Protein AF-A0A661ZRY0-F1 (afdb_monomer)

Secondary structure (DSSP, 8-state):
-HHHHHHHHHHHHHHT------EEEESS-PPPPTT-SEEEE-SS----PPEE-HHHHHT-SSPPTT-EEEETTTTEEEEE-SSSEEE----PPPTT-EEEE--SSPPTTEEE-B--EEETTTSHHHHHHHTTTT--TTSSSEEEPPB-TT-------TT-SSSTTGGGPEESSTT---SSSTTEE----PPP-PPP--S--------------------SS------S--------------------SS---------PPP-------TT---TTPPPS--SPS----EEEEE-

pLDDT: mean 78.06, std 19.89, range [34.34, 98.19]

Sequence (295 aa):
MKNIKLIIIAITLIASYSLTAQVAVTTDGSSADASAMLDVKSTDKGMLLPSMTATQRNAISSPAIGLLVFVTDDNNFYFYNGAAWTQFSGGGNPAGTIVAFGGTTVPDGWLLCDGSEVSRTVYPNLYNAITANWGAGNGTTTFHLPDLRGRFLRGTDHGAGIDPDAASRTAQSTLGNSGDNVGSVQDDAYKNHDHSVDPPNTSTNTTGNHRHRQGGFTNGYGSQYLPAGSYNPSGSPDEFDSNIMNSGEGGETLPYTGYVGDHSHTVNISAFNSASSGNNETRPTNVYVDYIIKY

Mean predicted aligned error: 18.33 Å

Structure (mmCIF, N/CA/C/O backbone):
data_AF-A0A661ZRY0-F1
#
_entry.id   AF-A0A661ZRY0-F1
#
loop_
_atom_site.group_PDB
_atom_site.id
_atom_site.type_symbol
_atom_site.label_atom_id
_atom_site.label_alt_id
_atom_site.label_comp_id
_atom_site.label_asym_id
_atom_site.label_entity_id
_atom_site.label_seq_id
_atom_site.pdbx_PDB_ins_code
_atom_site.Cartn_x
_atom_site.Cartn_y
_atom_site.Cartn_z
_atom_site.occupancy
_atom_site.B_iso_or_equiv
_atom_site.auth_seq_id
_atom_site.auth_comp_id
_atom_site.auth_asym_id
_atom_site.auth_atom_id
_atom_site.pdbx_PDB_model_num
ATOM 1 N N . MET A 1 1 ? -31.784 -31.822 76.447 1.00 62.53 1 MET A N 1
ATOM 2 C CA . MET A 1 1 ? -30.585 -32.093 75.609 1.00 62.53 1 MET A CA 1
ATOM 3 C C . MET A 1 1 ? -30.890 -32.323 74.122 1.00 62.53 1 MET A C 1
ATOM 5 O O . MET A 1 1 ? -30.134 -31.811 73.310 1.00 62.53 1 MET A O 1
ATOM 9 N N . LYS A 1 2 ? -31.964 -33.039 73.729 1.00 66.56 2 LYS A N 1
ATOM 10 C CA . LYS A 1 2 ? -32.304 -33.264 72.301 1.00 66.56 2 LYS A CA 1
ATOM 11 C C . LYS A 1 2 ? -32.514 -31.968 71.492 1.00 66.56 2 LYS A C 1
ATOM 13 O O . LYS A 1 2 ? -31.978 -31.855 70.399 1.00 66.56 2 LYS A O 1
ATOM 18 N N . ASN A 1 3 ? -33.190 -30.971 72.062 1.00 70.62 3 ASN A N 1
ATOM 19 C CA . ASN A 1 3 ? -33.531 -29.735 71.339 1.00 70.62 3 ASN A CA 1
ATOM 20 C C . ASN A 1 3 ? -32.309 -28.830 71.088 1.00 70.62 3 ASN A C 1
ATOM 22 O O . ASN A 1 3 ? -32.213 -28.206 70.042 1.00 70.62 3 ASN A O 1
ATOM 26 N N . ILE A 1 4 ? -31.328 -28.832 71.999 1.00 79.75 4 ILE A N 1
ATOM 27 C CA . ILE A 1 4 ? -30.062 -28.095 71.839 1.00 79.75 4 ILE A CA 1
ATOM 28 C C . ILE A 1 4 ? -29.202 -28.700 70.721 1.00 79.75 4 ILE A C 1
ATOM 30 O O . ILE A 1 4 ? -28.624 -27.961 69.932 1.00 79.75 4 ILE A O 1
ATOM 34 N N . LYS A 1 5 ? -29.164 -30.036 70.594 1.00 76.56 5 LYS A N 1
ATOM 35 C CA . LYS A 1 5 ? -28.454 -30.699 69.487 1.00 76.56 5 LYS A CA 1
ATOM 36 C C . LYS A 1 5 ? -29.079 -30.375 68.127 1.00 76.56 5 LYS A C 1
ATOM 38 O O . LYS A 1 5 ? -28.345 -30.163 67.171 1.00 76.56 5 LYS A O 1
ATOM 43 N N . LEU A 1 6 ? -30.410 -30.295 68.054 1.00 77.31 6 LEU A N 1
ATOM 44 C CA . LEU A 1 6 ? -31.122 -29.945 66.821 1.00 77.31 6 LEU A CA 1
ATOM 45 C C . LEU A 1 6 ? -30.836 -28.501 66.380 1.00 77.31 6 LEU A C 1
ATOM 47 O O . LEU A 1 6 ? -30.623 -28.251 65.200 1.00 77.31 6 LEU A O 1
ATOM 51 N N . ILE A 1 7 ? -30.775 -27.571 67.338 1.00 82.94 7 ILE A N 1
ATOM 52 C CA . ILE A 1 7 ? -30.456 -26.160 67.080 1.00 82.94 7 ILE A CA 1
ATOM 53 C C . ILE A 1 7 ? -29.006 -26.004 66.611 1.00 82.94 7 ILE A C 1
ATOM 55 O O . ILE A 1 7 ? -28.757 -25.294 65.645 1.00 82.94 7 ILE A O 1
ATOM 59 N N . ILE A 1 8 ? -28.054 -26.704 67.238 1.00 82.94 8 ILE A N 1
ATOM 60 C CA . ILE A 1 8 ? -26.644 -26.653 66.823 1.00 82.94 8 ILE A CA 1
ATOM 61 C C . ILE A 1 8 ? -26.472 -27.209 65.405 1.00 82.94 8 ILE A C 1
ATOM 63 O O . ILE A 1 8 ? -25.777 -26.585 64.616 1.00 82.94 8 ILE A O 1
ATOM 67 N N . ILE A 1 9 ? -27.144 -28.317 65.065 1.00 81.94 9 ILE A N 1
ATOM 68 C CA . ILE A 1 9 ? -27.125 -28.901 63.711 1.00 81.94 9 ILE A CA 1
ATOM 69 C C . ILE A 1 9 ? -27.749 -27.949 62.686 1.00 81.94 9 ILE A C 1
ATOM 71 O O . ILE A 1 9 ? -27.197 -27.779 61.606 1.00 81.94 9 ILE A O 1
ATOM 75 N N . ALA A 1 10 ? -28.870 -27.302 63.012 1.00 80.44 10 ALA A N 1
ATOM 76 C CA . ALA A 1 10 ? -29.488 -26.324 62.120 1.00 80.44 10 ALA A CA 1
ATOM 77 C C . ALA A 1 10 ? -28.572 -25.108 61.883 1.00 80.44 10 ALA A C 1
ATOM 79 O O . ALA A 1 10 ? -28.447 -24.649 60.753 1.00 80.44 10 ALA A O 1
ATOM 80 N N . ILE A 1 11 ? -27.880 -24.625 62.919 1.00 80.31 11 ILE A N 1
ATOM 81 C CA . ILE A 1 11 ? -26.952 -23.489 62.815 1.00 80.31 11 ILE A CA 1
ATOM 82 C C . ILE A 1 11 ? -25.700 -23.858 62.007 1.00 80.31 11 ILE A C 1
ATOM 84 O O . ILE A 1 11 ? -25.285 -23.071 61.159 1.00 80.31 11 ILE A O 1
ATOM 88 N N . THR A 1 12 ? -25.115 -25.046 62.199 1.00 77.31 12 THR A N 1
ATOM 89 C CA . THR A 1 12 ? -23.970 -25.489 61.383 1.00 77.31 12 THR A CA 1
ATOM 90 C C . THR A 1 12 ? -24.348 -25.792 59.937 1.00 77.31 12 THR A C 1
ATOM 92 O O . THR A 1 12 ? -23.515 -25.582 59.063 1.00 77.31 12 THR A O 1
ATOM 95 N N . LEU A 1 13 ? -25.586 -26.222 59.666 1.00 74.19 13 LEU A N 1
ATOM 96 C CA . LEU A 1 13 ? -26.088 -26.433 58.304 1.00 74.19 13 LEU A CA 1
ATOM 97 C C . LEU A 1 13 ? -26.349 -25.111 57.568 1.00 74.19 13 LEU A C 1
ATOM 99 O O . LEU A 1 13 ? -26.187 -25.052 56.360 1.00 74.19 13 LEU A O 1
ATOM 103 N N . ILE A 1 14 ? -26.742 -24.050 58.279 1.00 71.75 14 ILE A N 1
ATOM 104 C CA . ILE A 1 14 ? -26.943 -22.713 57.696 1.00 71.75 14 ILE A CA 1
ATOM 105 C C . ILE A 1 14 ? -25.595 -22.004 57.482 1.00 71.75 14 ILE A C 1
ATOM 107 O O . ILE A 1 14 ? -25.409 -21.328 56.474 1.00 71.75 14 ILE A O 1
ATOM 111 N N . ALA A 1 15 ? -24.631 -22.193 58.389 1.00 68.75 15 ALA A N 1
ATOM 112 C CA . ALA A 1 15 ? -23.304 -21.577 58.308 1.00 68.75 15 ALA A CA 1
ATOM 113 C C . ALA A 1 15 ? -22.379 -22.184 57.230 1.00 68.75 15 ALA A C 1
ATOM 115 O O . ALA A 1 15 ? -21.343 -21.597 56.925 1.00 68.75 15 ALA A O 1
ATOM 116 N N . SER A 1 16 ? -22.724 -23.340 56.651 1.00 66.00 16 SER A N 1
ATOM 117 C CA . SER A 1 16 ? -21.956 -23.996 55.582 1.00 66.00 16 SER A CA 1
ATOM 118 C C . SER A 1 16 ? -22.378 -23.597 54.160 1.00 66.00 16 SER A C 1
ATOM 120 O O . SER A 1 16 ? -21.745 -24.036 53.199 1.00 66.00 16 SER A O 1
ATOM 122 N N . TYR A 1 17 ? -23.391 -22.740 53.996 1.00 57.22 17 TYR A N 1
ATOM 123 C CA . TYR A 1 17 ? -23.746 -22.173 52.693 1.00 57.22 17 TYR A CA 1
ATOM 124 C C . TYR A 1 17 ? -22.910 -20.920 52.409 1.00 57.22 17 TYR A C 1
ATOM 126 O O . TYR A 1 17 ? -23.191 -19.833 52.911 1.00 57.22 17 TYR A O 1
ATOM 134 N N . SER A 1 18 ? -21.883 -21.052 51.571 1.00 59.38 18 SER A N 1
ATOM 135 C CA . SER A 1 18 ? -21.200 -19.898 50.983 1.00 59.38 18 SER A CA 1
ATOM 136 C C . SER A 1 18 ? -22.093 -19.282 49.903 1.00 59.38 18 SER A C 1
ATOM 138 O O . SER A 1 18 ? -22.204 -19.816 48.803 1.00 59.38 18 SER A O 1
ATOM 140 N N . LEU A 1 19 ? -22.754 -18.165 50.211 1.00 59.78 19 LEU A N 1
ATOM 141 C CA . LEU A 1 19 ? -23.453 -17.362 49.207 1.00 59.78 19 LEU A CA 1
ATOM 142 C C . LEU A 1 19 ? -22.413 -16.546 48.429 1.00 59.78 19 LEU A C 1
ATOM 144 O O . LEU A 1 19 ? -21.854 -15.585 48.952 1.00 59.78 19 LEU A O 1
ATOM 148 N N . THR A 1 20 ? -22.128 -16.929 47.186 1.00 63.47 20 THR A N 1
ATOM 149 C CA . THR A 1 20 ? -21.337 -16.099 46.269 1.00 63.47 20 THR A CA 1
ATOM 150 C C . THR A 1 20 ? -22.237 -15.010 45.693 1.00 63.47 20 THR A C 1
ATOM 152 O O . THR A 1 20 ? -23.188 -15.319 44.977 1.00 63.47 20 THR A O 1
ATOM 155 N N . ALA A 1 21 ? -21.956 -13.742 45.989 1.00 64.69 21 ALA A N 1
ATOM 156 C CA . ALA A 1 21 ? -22.616 -12.622 45.326 1.00 64.69 21 ALA A CA 1
ATOM 157 C C . ALA A 1 21 ? -21.876 -12.316 44.013 1.00 64.69 21 ALA A C 1
ATOM 159 O O . ALA A 1 21 ? -20.834 -11.669 44.030 1.00 64.69 21 ALA A O 1
ATOM 160 N N . GLN A 1 22 ? -22.389 -12.827 42.895 1.00 83.50 22 GLN A N 1
ATOM 161 C CA . GLN A 1 22 ? -21.947 -12.467 41.542 1.00 83.50 22 GLN A CA 1
ATOM 162 C C . GLN A 1 22 ? -22.930 -11.436 40.975 1.00 83.50 22 GLN A C 1
ATOM 164 O O . GLN A 1 22 ? -24.131 -11.521 41.252 1.00 83.50 22 GLN A O 1
ATOM 169 N N . VAL A 1 23 ? -22.447 -10.460 40.204 1.00 85.25 23 VAL A N 1
ATOM 170 C CA . VAL A 1 23 ? -23.307 -9.430 39.602 1.00 85.25 23 VAL A CA 1
ATOM 171 C C . VAL A 1 23 ? -23.521 -9.752 38.127 1.00 85.25 23 VAL A C 1
ATOM 173 O O . VAL A 1 23 ? -22.611 -9.601 37.317 1.00 85.25 23 VAL A O 1
ATOM 176 N N . ALA A 1 24 ? -24.741 -10.164 37.781 1.00 87.56 24 ALA A N 1
ATOM 177 C CA . ALA A 1 24 ? -25.205 -10.255 36.401 1.00 87.56 24 ALA A CA 1
ATOM 178 C C . ALA A 1 24 ? -26.026 -9.010 36.041 1.00 87.56 24 ALA A C 1
ATOM 180 O O . ALA A 1 24 ? -26.960 -8.647 36.759 1.00 87.56 24 ALA A O 1
ATOM 181 N N . VAL A 1 25 ? -25.710 -8.382 34.911 1.00 90.56 25 VAL A N 1
ATOM 182 C CA . VAL A 1 25 ? -26.528 -7.352 34.263 1.00 90.56 25 VAL A CA 1
ATOM 183 C C . VAL A 1 25 ? -27.008 -7.931 32.939 1.00 90.56 25 VAL A C 1
ATOM 185 O O . VAL A 1 25 ? -26.337 -7.838 31.910 1.00 90.56 25 VAL A O 1
ATOM 188 N N . THR A 1 26 ? -28.159 -8.594 32.986 1.00 88.12 26 THR A N 1
ATOM 189 C CA . THR A 1 26 ? -28.724 -9.347 31.863 1.00 88.12 26 THR A CA 1
ATOM 190 C C . THR A 1 26 ? -30.179 -8.936 31.649 1.00 88.12 26 THR A C 1
ATOM 192 O O . THR A 1 26 ? -30.880 -8.557 32.589 1.00 88.12 26 THR A O 1
ATOM 195 N N . THR A 1 27 ? -30.646 -8.974 30.403 1.00 85.31 27 THR A N 1
ATOM 196 C CA . THR A 1 27 ? -32.054 -8.693 30.062 1.00 85.31 27 THR A CA 1
ATOM 197 C C . THR A 1 27 ? -32.903 -9.961 29.940 1.00 85.31 27 THR A C 1
ATOM 199 O O . THR A 1 27 ? -34.127 -9.872 29.903 1.00 85.31 27 THR A O 1
ATOM 202 N N . ASP A 1 28 ? -32.268 -11.136 29.903 1.00 86.88 28 ASP A N 1
ATOM 203 C CA . ASP A 1 28 ? -32.896 -12.458 29.776 1.00 86.88 28 ASP A CA 1
ATOM 204 C C . ASP A 1 28 ? -33.029 -13.200 31.120 1.00 86.88 28 ASP A C 1
ATOM 206 O O . ASP A 1 28 ? -33.587 -14.296 31.170 1.00 86.88 28 ASP A O 1
ATOM 210 N N . GLY A 1 29 ? -32.531 -12.608 32.211 1.00 83.00 29 GLY A N 1
ATOM 211 C CA . GLY A 1 29 ? -32.569 -13.194 33.549 1.00 83.00 29 GLY A CA 1
ATOM 212 C C . GLY A 1 29 ? -31.604 -14.364 33.750 1.00 83.00 29 GLY A C 1
ATOM 213 O O . GLY A 1 29 ? -31.750 -15.094 34.732 1.00 83.00 29 GLY A O 1
ATOM 214 N N . SER A 1 30 ? -30.628 -14.571 32.855 1.00 87.44 30 SER A N 1
ATOM 215 C CA . SER A 1 30 ? -29.610 -15.603 33.057 1.00 87.44 30 SER A CA 1
ATOM 216 C C . SER A 1 30 ? -28.761 -15.304 34.296 1.00 87.44 30 SER A C 1
ATOM 218 O O . SER A 1 30 ? -28.431 -14.147 34.566 1.00 87.44 30 SER A O 1
ATOM 220 N N . SER A 1 31 ? -28.382 -16.350 35.036 1.00 87.06 31 SER A N 1
ATOM 221 C CA . SER A 1 31 ? -27.394 -16.237 36.113 1.00 87.06 31 SER A CA 1
ATOM 222 C C . SER A 1 31 ? -26.033 -15.817 35.557 1.00 87.06 31 SER A C 1
ATOM 224 O O . SER A 1 31 ? -25.714 -16.170 34.422 1.00 87.06 31 SER A O 1
ATOM 226 N N . ALA A 1 32 ? -25.232 -15.121 36.368 1.00 88.69 32 ALA A N 1
ATOM 227 C CA . ALA A 1 32 ? -23.843 -14.825 36.021 1.00 88.69 32 ALA A CA 1
ATOM 228 C C . ALA A 1 32 ? -23.048 -16.127 35.815 1.00 88.69 32 ALA A C 1
ATOM 230 O O . ALA A 1 32 ? -23.325 -17.136 36.478 1.00 88.69 32 ALA A O 1
ATOM 231 N N . ASP A 1 33 ? -22.065 -16.105 34.917 1.00 89.94 33 ASP A N 1
ATOM 232 C CA . ASP A 1 33 ? -21.071 -17.174 34.822 1.00 89.94 33 ASP A CA 1
ATOM 233 C C . ASP A 1 33 ? -20.289 -17.319 36.140 1.00 89.94 33 ASP A C 1
ATOM 235 O O . ASP A 1 33 ? -19.858 -16.331 36.735 1.00 89.94 33 ASP A O 1
ATOM 239 N N . ALA A 1 34 ? -20.049 -18.558 36.579 1.00 88.19 34 ALA A N 1
ATOM 240 C CA . ALA A 1 34 ? -19.397 -18.843 37.859 1.00 88.19 34 ALA A CA 1
ATOM 241 C C . ALA A 1 34 ? -17.964 -18.284 37.976 1.00 88.19 34 ALA A C 1
ATOM 243 O O . ALA A 1 34 ? -17.445 -18.159 39.088 1.00 88.19 34 ALA A O 1
ATOM 244 N N . SER A 1 35 ? -17.315 -17.970 36.852 1.00 87.69 35 SER A N 1
ATOM 245 C CA . SER A 1 35 ? -15.989 -17.350 36.804 1.00 87.69 35 SER A CA 1
ATOM 246 C C . SER A 1 35 ? -16.018 -15.816 36.786 1.00 87.69 35 SER A C 1
ATOM 248 O O . SER A 1 35 ? -14.976 -15.185 36.980 1.00 87.69 35 SER A O 1
ATOM 250 N N . ALA A 1 36 ? -17.186 -15.200 36.584 1.00 85.75 36 ALA A N 1
ATOM 251 C CA . ALA A 1 36 ? -17.330 -13.762 36.412 1.00 85.75 36 ALA A CA 1
ATOM 252 C C . ALA A 1 36 ? -17.715 -13.062 37.725 1.00 85.75 36 ALA A C 1
ATOM 254 O O . ALA A 1 36 ? -18.695 -13.396 38.387 1.00 85.75 36 ALA A O 1
ATOM 255 N N . MET A 1 37 ? -16.963 -12.017 38.084 1.00 88.50 37 MET A N 1
ATOM 256 C CA . MET A 1 37 ? -17.388 -11.085 39.138 1.00 88.50 37 MET A CA 1
ATOM 257 C C . MET A 1 37 ? -18.460 -10.108 38.620 1.00 88.50 37 MET A C 1
ATOM 259 O O . MET A 1 37 ? -19.362 -9.716 39.360 1.00 88.50 37 MET A O 1
ATOM 263 N N . LEU A 1 38 ? -18.359 -9.739 37.339 1.00 89.25 38 LEU A N 1
ATOM 264 C CA . LEU A 1 38 ? -19.323 -8.930 36.601 1.00 89.25 38 LEU A CA 1
ATOM 265 C C . LEU A 1 38 ? -19.582 -9.599 35.249 1.00 89.25 38 LEU A C 1
ATOM 267 O O . LEU A 1 38 ? -18.657 -9.731 34.448 1.00 89.25 38 LEU A O 1
ATOM 271 N N . ASP A 1 39 ? -20.829 -9.985 35.005 1.00 91.56 39 ASP A N 1
ATOM 272 C CA . ASP A 1 39 ? -21.293 -10.563 33.744 1.00 91.56 39 ASP A CA 1
ATOM 273 C C . ASP A 1 39 ? -22.340 -9.630 33.123 1.00 91.56 39 ASP A C 1
ATOM 275 O O . ASP A 1 39 ? -23.350 -9.314 33.753 1.00 91.56 39 ASP A O 1
ATOM 279 N N . VAL A 1 40 ? -22.084 -9.135 31.911 1.00 92.00 40 VAL A N 1
ATOM 280 C CA . VAL A 1 40 ? -22.995 -8.231 31.199 1.00 92.00 40 VAL A CA 1
ATOM 281 C C . VAL A 1 40 ? -23.378 -8.867 29.875 1.00 92.00 40 VAL A C 1
ATOM 283 O O . VAL A 1 40 ? -22.533 -9.044 28.999 1.00 92.00 40 VAL A O 1
ATOM 286 N N . LYS A 1 41 ? -24.671 -9.156 29.707 1.00 89.56 41 LYS A N 1
ATOM 287 C CA . LYS A 1 41 ? -25.200 -9.810 28.508 1.00 89.56 41 LYS A CA 1
ATOM 288 C C . LYS A 1 41 ? -26.291 -8.969 27.867 1.00 89.56 41 LYS A C 1
ATOM 290 O O . LYS A 1 41 ? -27.329 -8.693 28.466 1.00 89.56 41 LYS A O 1
ATOM 295 N N . SER A 1 42 ? -26.066 -8.605 26.613 1.00 89.62 42 SER A N 1
ATOM 296 C CA . SER A 1 42 ? -27.053 -7.979 25.740 1.00 89.62 42 SER A CA 1
ATOM 297 C C . SER A 1 42 ? -26.744 -8.351 24.290 1.00 89.62 42 SER A C 1
ATOM 299 O O . SER A 1 42 ? -25.586 -8.547 23.927 1.00 89.62 42 SER A O 1
ATOM 301 N N . THR A 1 43 ? -27.781 -8.474 23.463 1.00 90.69 43 THR A N 1
ATOM 302 C CA . THR A 1 43 ? -27.655 -8.713 22.015 1.00 90.69 43 THR A CA 1
ATOM 303 C C . THR A 1 43 ? -27.761 -7.427 21.193 1.00 90.69 43 THR A C 1
ATOM 305 O O . THR A 1 43 ? -27.586 -7.464 19.980 1.00 90.69 43 THR A O 1
ATOM 308 N N . ASP A 1 44 ? -28.093 -6.302 21.829 1.00 91.88 44 ASP A N 1
ATOM 309 C CA . ASP A 1 44 ? -28.444 -5.038 21.171 1.00 91.88 44 ASP A CA 1
ATOM 310 C C . ASP A 1 44 ? -27.856 -3.786 21.855 1.00 91.88 44 ASP A C 1
ATOM 312 O O . ASP A 1 44 ? -28.030 -2.669 21.360 1.00 91.88 44 ASP A O 1
ATOM 316 N N . LYS A 1 45 ? -27.158 -3.950 22.986 1.00 89.44 45 LYS A N 1
ATOM 317 C CA . LYS A 1 45 ? -26.474 -2.903 23.758 1.00 89.44 45 LYS A CA 1
ATOM 318 C C . LYS A 1 45 ? -25.043 -3.328 24.079 1.00 89.44 45 LYS A C 1
ATOM 320 O O . LYS A 1 45 ? -24.744 -4.510 24.214 1.00 89.44 45 LYS A O 1
ATOM 325 N N . GLY A 1 46 ? -24.169 -2.339 24.234 1.00 88.56 46 GLY A N 1
ATOM 326 C CA . GLY A 1 46 ? -22.798 -2.522 24.710 1.00 88.56 46 GLY A CA 1
ATOM 327 C C . GLY A 1 46 ? -22.564 -1.853 26.064 1.00 88.56 46 GLY A C 1
ATOM 328 O O . GLY A 1 46 ? -23.468 -1.253 26.647 1.00 88.56 46 GLY A O 1
ATOM 329 N N . MET A 1 47 ? -21.322 -1.921 26.540 1.00 90.75 47 MET A N 1
ATOM 330 C CA . MET A 1 47 ? -20.855 -1.176 27.708 1.00 90.75 47 MET A CA 1
ATOM 331 C C . MET A 1 47 ? -20.175 0.119 27.256 1.00 90.75 47 MET A C 1
ATOM 333 O O . MET A 1 47 ? -19.225 0.080 26.475 1.00 90.75 47 MET A O 1
ATOM 337 N N . LEU A 1 48 ? -20.633 1.264 27.768 1.00 90.50 48 LEU A N 1
ATOM 338 C CA . LEU A 1 48 ? -19.894 2.520 27.652 1.00 90.50 48 LEU A CA 1
ATOM 339 C C . LEU A 1 48 ? -18.892 2.622 28.801 1.00 90.50 48 LEU A C 1
ATOM 341 O O . LEU A 1 48 ? -19.274 2.695 29.968 1.00 90.50 48 LEU A O 1
ATOM 345 N N . LEU A 1 49 ? -17.610 2.633 28.452 1.00 92.69 49 LEU A N 1
ATOM 346 C CA . LEU A 1 49 ? -16.530 2.963 29.376 1.00 92.69 49 LEU A CA 1
ATOM 347 C C . LEU A 1 49 ? -16.417 4.491 29.526 1.00 92.69 49 LEU A C 1
ATOM 349 O O . LEU A 1 49 ? -16.936 5.218 28.676 1.00 92.69 49 LEU A O 1
ATOM 353 N N . PRO A 1 50 ? -15.747 5.008 30.576 1.00 96.38 50 PRO A N 1
ATOM 354 C CA . PRO A 1 50 ? -15.482 6.438 30.693 1.00 96.38 50 PRO A CA 1
ATOM 355 C C . PRO A 1 50 ? -14.794 6.986 29.434 1.00 96.38 50 PRO A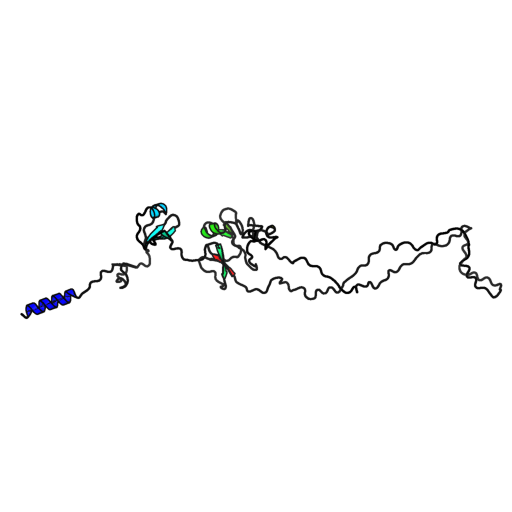 C 1
ATOM 357 O O . PRO A 1 50 ? -13.673 6.586 29.110 1.00 96.38 50 PRO A O 1
ATOM 360 N N . SER A 1 51 ? -15.479 7.897 28.741 1.00 96.06 51 SER A N 1
ATOM 361 C CA . SER A 1 51 ? -14.992 8.567 27.531 1.00 96.06 51 SER A CA 1
ATOM 362 C C . SER A 1 51 ? -14.429 9.942 27.871 1.00 96.06 51 SER A C 1
ATOM 364 O O . SER A 1 51 ? -15.086 10.722 28.561 1.00 96.06 51 SER A O 1
ATOM 366 N N . MET A 1 52 ? -13.224 10.251 27.397 1.00 97.06 52 MET A N 1
ATOM 367 C CA . MET A 1 52 ? -12.525 11.503 27.717 1.00 97.06 52 MET A CA 1
ATOM 368 C C . MET A 1 52 ? -11.464 11.857 26.666 1.00 97.06 52 MET A C 1
ATOM 370 O O . MET A 1 52 ? -11.064 11.004 25.881 1.00 97.06 52 MET A O 1
ATOM 374 N N . THR A 1 53 ? -10.959 13.090 26.664 1.00 97.06 53 THR A N 1
ATOM 375 C CA . THR A 1 53 ? -9.802 13.474 25.831 1.00 97.06 53 THR A CA 1
ATOM 376 C C . THR A 1 53 ? -8.496 12.902 26.394 1.00 97.06 53 THR A C 1
ATOM 378 O O . THR A 1 53 ? -8.408 12.524 27.566 1.00 97.06 53 THR A O 1
ATOM 381 N N . ALA A 1 54 ? -7.429 12.875 25.598 1.00 94.06 54 ALA A N 1
ATOM 382 C CA . ALA A 1 54 ? -6.099 12.447 26.020 1.00 94.06 54 ALA A CA 1
ATOM 383 C C . ALA A 1 54 ? -5.559 13.320 27.162 1.00 94.06 54 ALA A C 1
ATOM 385 O O . ALA A 1 54 ? -4.935 12.808 28.093 1.00 94.06 54 ALA A O 1
ATOM 386 N N . THR A 1 55 ? -5.841 14.627 27.139 1.00 96.50 55 THR A N 1
ATOM 387 C CA . THR A 1 55 ? -5.498 15.544 28.237 1.00 96.50 55 THR A CA 1
ATOM 388 C C . THR A 1 55 ? -6.213 15.156 29.528 1.00 96.50 55 THR A C 1
ATOM 390 O O . THR A 1 55 ? -5.579 15.093 30.578 1.00 96.50 55 THR A O 1
ATOM 393 N N . GLN A 1 56 ? -7.511 14.852 29.456 1.00 97.94 56 GLN A N 1
ATOM 394 C CA . GLN A 1 56 ? -8.297 14.425 30.616 1.00 97.94 56 GLN A CA 1
ATOM 395 C C . GLN A 1 56 ? -7.823 13.070 31.155 1.00 97.94 56 GLN A C 1
ATOM 397 O O . GLN A 1 56 ? -7.646 12.924 32.362 1.00 97.94 56 GLN A O 1
ATOM 402 N N . ARG A 1 57 ? -7.517 12.111 30.273 1.00 96.75 57 ARG A N 1
ATOM 403 C CA . ARG A 1 57 ? -6.921 10.818 30.644 1.00 96.75 57 ARG A CA 1
ATOM 404 C C . ARG A 1 57 ? -5.593 10.995 31.378 1.00 96.75 57 ARG A C 1
ATOM 406 O O . ARG A 1 57 ? -5.366 10.376 32.414 1.00 96.75 57 ARG A O 1
ATOM 413 N N . ASN A 1 58 ? -4.707 11.835 30.848 1.00 95.00 58 ASN A N 1
ATOM 414 C CA . ASN A 1 58 ? -3.396 12.085 31.449 1.00 95.00 58 ASN A CA 1
ATOM 415 C C . ASN A 1 58 ? -3.496 12.856 32.780 1.00 95.00 58 ASN A C 1
ATOM 417 O O . ASN A 1 58 ? -2.553 12.821 33.565 1.00 95.00 58 ASN A O 1
ATOM 421 N N . ALA A 1 59 ? -4.624 13.522 33.046 1.00 97.00 59 ALA A N 1
ATOM 422 C CA . ALA A 1 59 ? -4.899 14.200 34.310 1.00 97.00 59 ALA A CA 1
ATOM 423 C C . ALA A 1 59 ? -5.416 13.261 35.419 1.00 97.00 59 ALA A C 1
ATOM 425 O O . ALA A 1 59 ? -5.555 13.698 36.562 1.00 97.00 59 ALA A O 1
ATOM 426 N N . ILE A 1 60 ? -5.690 11.982 35.124 1.00 96.06 60 IL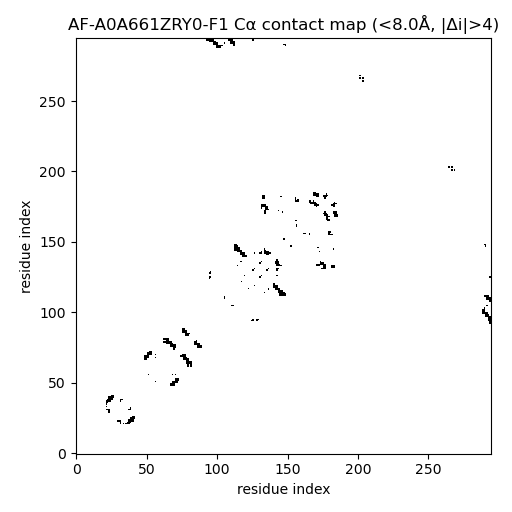E A N 1
ATOM 427 C CA . ILE A 1 60 ? -6.058 10.994 36.146 1.00 96.06 60 ILE A CA 1
ATOM 428 C C . ILE A 1 60 ? -4.852 10.769 37.066 1.00 96.06 60 ILE A C 1
ATOM 430 O O . ILE A 1 60 ? -3.827 10.233 36.650 1.00 96.06 60 ILE A O 1
ATOM 434 N N . SER A 1 61 ? -4.977 11.168 38.332 1.00 96.00 61 SER A N 1
ATOM 435 C CA . SER A 1 61 ? -3.944 10.975 39.351 1.00 96.00 61 SER A CA 1
ATOM 436 C C . SER A 1 61 ? -3.896 9.522 39.825 1.00 96.00 61 SER A C 1
ATOM 438 O O . SER A 1 61 ? -4.923 8.988 40.242 1.00 96.00 61 SER A O 1
ATOM 440 N N . SER A 1 62 ? -2.706 8.915 39.823 1.00 94.06 62 SER A N 1
ATOM 441 C CA . SER A 1 62 ? -2.464 7.541 40.300 1.00 94.06 62 SER A CA 1
ATOM 442 C C . SER A 1 62 ? -3.439 6.497 39.721 1.00 94.06 62 SER A C 1
ATOM 444 O O . SER A 1 62 ? -4.133 5.822 40.487 1.00 94.06 62 SER A O 1
ATOM 446 N N . PRO A 1 63 ? -3.537 6.359 38.384 1.00 96.12 63 PRO A N 1
ATOM 447 C CA . PRO A 1 63 ? -4.443 5.393 37.771 1.00 96.12 63 PRO A CA 1
ATOM 448 C C . PRO A 1 63 ? -4.092 3.961 38.198 1.00 96.12 63 PRO A C 1
ATOM 450 O O . PRO A 1 63 ? -2.923 3.582 38.288 1.00 96.12 63 PRO A O 1
ATOM 453 N N . ALA A 1 64 ? -5.116 3.152 38.468 1.00 96.94 64 ALA A N 1
ATOM 454 C CA . ALA A 1 64 ? -4.932 1.749 38.821 1.00 96.94 64 ALA A CA 1
ATOM 455 C C . ALA A 1 64 ? -4.481 0.926 37.603 1.00 96.94 64 ALA A C 1
ATOM 457 O O . ALA A 1 64 ? -4.900 1.190 36.474 1.00 96.94 64 ALA A O 1
ATOM 458 N N . ILE A 1 65 ? -3.660 -0.105 37.828 1.00 95.88 65 ILE A N 1
ATOM 459 C CA . ILE A 1 65 ? -3.314 -1.081 36.784 1.00 95.88 65 ILE A CA 1
ATOM 460 C C . ILE A 1 65 ? -4.605 -1.739 36.282 1.00 95.88 65 ILE A C 1
ATOM 462 O O . ILE A 1 65 ? -5.424 -2.190 37.080 1.00 95.88 65 ILE A O 1
ATOM 466 N N . GLY A 1 66 ? -4.782 -1.787 34.963 1.00 92.31 66 GLY A N 1
ATOM 467 C CA . GLY A 1 66 ? -5.974 -2.326 34.312 1.00 92.31 66 GLY A CA 1
ATOM 468 C C . GLY A 1 66 ? -7.135 -1.336 34.186 1.00 92.31 66 GLY A C 1
ATOM 469 O O . GLY A 1 66 ? -8.179 -1.717 33.665 1.00 92.31 66 GLY A O 1
ATOM 470 N N . LEU A 1 67 ? -6.980 -0.075 34.614 1.00 95.69 67 LEU A N 1
ATOM 471 C CA . LEU A 1 67 ? -8.002 0.955 34.405 1.00 95.69 67 LEU A CA 1
ATOM 472 C C . LEU A 1 67 ? -8.228 1.178 32.905 1.00 95.69 67 LEU A C 1
ATOM 474 O O . LEU A 1 67 ? -7.290 1.557 32.208 1.00 95.69 67 LEU A O 1
ATOM 478 N N . LEU A 1 68 ? -9.460 0.965 32.436 1.00 94.75 68 LEU A N 1
ATOM 479 C CA . LEU A 1 68 ? -9.868 1.096 31.036 1.00 94.75 68 LEU A CA 1
ATOM 480 C C . LEU A 1 68 ? -10.609 2.413 30.783 1.00 94.75 68 LEU A C 1
ATOM 482 O O . LEU A 1 68 ? -11.507 2.779 31.542 1.00 94.75 68 LEU A O 1
ATOM 486 N N . VAL A 1 69 ? -10.272 3.093 29.688 1.00 95.69 69 VAL A N 1
ATOM 487 C CA . VAL A 1 69 ? -10.936 4.322 29.225 1.00 95.69 69 VAL A CA 1
ATOM 488 C C . VAL A 1 69 ? -11.070 4.324 27.704 1.00 95.69 69 VAL A C 1
ATOM 490 O O . VAL A 1 69 ? -10.285 3.683 27.003 1.00 95.69 69 VAL A O 1
ATOM 493 N N . PHE A 1 70 ? -12.034 5.080 27.187 1.00 94.81 70 PHE A N 1
ATOM 494 C CA . PHE A 1 70 ? -12.123 5.409 25.766 1.00 94.81 70 PHE A CA 1
ATOM 495 C C . PHE A 1 70 ? -11.613 6.837 25.544 1.00 94.81 70 PHE A C 1
ATOM 497 O O . PHE A 1 70 ? -12.073 7.773 26.203 1.00 94.81 70 PHE A O 1
ATOM 504 N N . VAL A 1 71 ? -10.654 7.015 24.638 1.00 94.50 71 VAL A N 1
ATOM 505 C CA . VAL A 1 71 ? -10.097 8.331 24.313 1.00 94.50 71 VAL A CA 1
ATOM 506 C C . VAL A 1 71 ? -10.769 8.874 23.059 1.00 94.50 71 VAL A C 1
ATOM 508 O O . VAL A 1 71 ? -10.693 8.281 21.989 1.00 94.50 71 VAL A O 1
ATOM 511 N N . THR A 1 72 ? -11.443 10.016 23.190 1.00 93.69 72 THR A N 1
ATOM 512 C CA . THR A 1 72 ? -12.246 10.607 22.105 1.00 93.69 72 THR A CA 1
ATOM 513 C C . THR A 1 72 ? -11.413 11.318 21.045 1.00 93.69 72 THR A C 1
ATOM 515 O O . THR A 1 72 ? -11.918 11.569 19.957 1.00 93.69 72 THR A O 1
ATOM 518 N N . ASP A 1 73 ? -10.158 11.655 21.348 1.00 88.00 73 ASP A N 1
ATOM 519 C CA . ASP A 1 73 ? -9.281 12.368 20.410 1.00 88.00 73 ASP A CA 1
ATOM 520 C C . ASP A 1 73 ? -8.842 11.468 19.245 1.00 88.00 73 ASP A C 1
ATOM 522 O O . ASP A 1 73 ? -8.691 11.940 18.121 1.00 88.00 73 ASP A O 1
ATOM 526 N N . ASP A 1 74 ? -8.655 10.170 19.507 1.00 84.12 74 ASP A N 1
ATOM 527 C CA . ASP A 1 74 ? -8.207 9.174 18.529 1.00 84.12 74 ASP A CA 1
ATOM 528 C C . ASP A 1 74 ? -9.190 8.004 18.351 1.00 84.12 74 ASP A C 1
ATOM 530 O O . ASP A 1 74 ? -8.934 7.112 17.547 1.00 84.12 74 ASP A O 1
ATOM 534 N N . ASN A 1 75 ? -10.324 8.015 19.056 1.00 86.31 75 ASN A N 1
ATOM 535 C CA . ASN A 1 75 ? -11.350 6.969 19.048 1.00 86.31 75 ASN A CA 1
ATOM 536 C C . ASN A 1 75 ? -10.834 5.571 19.430 1.00 86.31 75 ASN A C 1
ATOM 538 O O . ASN A 1 75 ? -11.293 4.567 18.880 1.00 86.31 75 ASN A O 1
ATOM 542 N N . ASN A 1 76 ? -9.896 5.483 20.377 1.00 88.25 76 ASN A N 1
ATOM 543 C CA . ASN A 1 76 ? -9.338 4.208 20.822 1.00 88.25 76 ASN A CA 1
ATOM 544 C C . ASN A 1 76 ? -9.577 3.913 22.305 1.00 88.25 76 ASN A C 1
ATOM 546 O O . ASN A 1 76 ? -9.642 4.798 23.159 1.00 88.25 76 ASN A O 1
ATOM 550 N N . PHE A 1 77 ? -9.635 2.620 22.627 1.00 92.25 77 PHE A N 1
ATOM 551 C CA . PHE A 1 77 ? -9.581 2.151 24.008 1.00 92.25 77 PHE A CA 1
ATOM 552 C C . PHE A 1 77 ? -8.141 2.154 24.519 1.00 92.25 77 PHE A C 1
ATOM 554 O O . PHE A 1 77 ? -7.218 1.738 23.819 1.00 92.25 77 PHE A O 1
ATOM 561 N N . TYR A 1 78 ? -7.962 2.570 25.768 1.00 92.88 78 TYR A N 1
ATOM 562 C CA . TYR A 1 78 ? -6.690 2.540 26.479 1.00 92.88 78 TYR A CA 1
ATOM 563 C C . TYR A 1 78 ? -6.849 1.832 27.819 1.00 92.88 78 TYR A C 1
ATOM 565 O O . TYR A 1 78 ? -7.868 1.993 28.488 1.00 92.88 78 TYR A O 1
ATOM 573 N N . PHE A 1 79 ? -5.812 1.111 28.241 1.00 94.50 79 PHE A N 1
ATOM 574 C CA . PHE A 1 79 ? -5.668 0.635 29.612 1.00 94.50 79 PHE A CA 1
ATOM 575 C C . PHE A 1 79 ? -4.403 1.203 30.256 1.00 94.50 79 PHE A C 1
ATOM 577 O O . PHE A 1 79 ? -3.397 1.434 29.581 1.00 94.50 79 PHE A O 1
ATOM 584 N N . TYR A 1 80 ? -4.422 1.429 31.567 1.00 95.81 80 TYR A N 1
ATOM 585 C CA . TYR A 1 80 ? -3.209 1.783 32.301 1.00 95.81 80 TYR A CA 1
ATOM 586 C C . TYR A 1 80 ? -2.436 0.519 32.691 1.00 95.81 80 TYR A C 1
ATOM 588 O O . TYR A 1 80 ? -2.966 -0.353 33.376 1.00 95.81 80 TYR A O 1
ATOM 596 N N . ASN A 1 81 ? -1.176 0.400 32.270 1.00 91.75 81 ASN A N 1
ATOM 597 C CA . ASN A 1 81 ? -0.367 -0.807 32.503 1.00 91.75 81 ASN A CA 1
ATOM 598 C C . ASN A 1 81 ? 0.457 -0.772 33.808 1.00 91.75 81 ASN A C 1
ATOM 600 O O . ASN A 1 81 ? 1.232 -1.689 34.065 1.00 91.75 81 ASN A O 1
ATOM 604 N N . GLY A 1 82 ? 0.315 0.283 34.617 1.00 90.62 82 GLY A N 1
ATOM 605 C CA . GLY A 1 82 ? 1.115 0.519 35.828 1.00 90.62 82 GLY A CA 1
ATOM 606 C C . GLY A 1 82 ? 2.248 1.524 35.661 1.00 90.62 82 GLY A C 1
ATOM 607 O O . GLY A 1 82 ? 2.779 2.000 36.658 1.00 90.62 82 GLY A O 1
ATOM 608 N N . ALA A 1 83 ? 2.584 1.879 34.422 1.00 90.31 83 ALA A N 1
ATOM 609 C CA . ALA A 1 83 ? 3.551 2.923 34.100 1.00 90.31 83 ALA A CA 1
ATOM 610 C C . ALA A 1 83 ? 2.955 3.973 33.154 1.00 90.31 83 ALA A C 1
ATOM 612 O O . ALA A 1 83 ? 3.101 5.173 33.382 1.00 90.31 83 ALA A O 1
ATOM 613 N N . ALA A 1 84 ? 2.245 3.533 32.115 1.00 91.69 84 ALA A N 1
ATOM 614 C CA . ALA A 1 84 ? 1.706 4.388 31.068 1.00 91.69 84 ALA A CA 1
ATOM 615 C C . ALA A 1 84 ? 0.334 3.916 30.570 1.00 91.69 84 ALA A C 1
ATOM 617 O O . ALA A 1 84 ? -0.058 2.753 30.705 1.00 91.69 84 ALA A O 1
ATOM 618 N N . TRP A 1 85 ? -0.381 4.845 29.938 1.00 91.81 85 TRP A N 1
ATOM 619 C CA . TRP A 1 85 ? -1.570 4.541 29.153 1.00 91.81 85 TRP A CA 1
ATOM 620 C C . TRP A 1 85 ? -1.167 3.825 27.865 1.00 91.81 85 TRP A C 1
ATOM 622 O O . TRP A 1 85 ? -0.437 4.379 27.046 1.00 91.81 85 TRP A O 1
ATOM 632 N N . THR A 1 86 ? -1.645 2.595 27.698 1.00 90.38 86 THR A N 1
ATOM 633 C CA . THR A 1 86 ? -1.383 1.738 26.538 1.00 90.38 86 THR A CA 1
ATOM 634 C C . THR A 1 86 ? -2.667 1.564 25.746 1.00 90.38 86 THR A C 1
ATOM 636 O O . THR A 1 86 ? -3.714 1.270 26.322 1.00 90.38 86 THR A O 1
ATOM 639 N N . GLN A 1 87 ? -2.600 1.762 24.434 1.00 89.25 87 GLN A N 1
ATOM 640 C CA . GLN A 1 87 ? -3.740 1.539 23.555 1.00 89.25 87 GLN A CA 1
ATOM 641 C C . GLN A 1 87 ? -4.045 0.040 23.479 1.00 89.25 87 GLN A C 1
ATOM 643 O O . GLN A 1 87 ? -3.133 -0.780 23.378 1.00 89.25 87 GLN A O 1
ATOM 648 N N . PHE A 1 88 ? -5.323 -0.319 23.428 1.00 79.75 88 PHE A N 1
ATOM 649 C CA . PHE A 1 88 ? -5.761 -1.578 22.829 1.00 79.75 88 PHE A CA 1
ATOM 650 C C . PHE A 1 88 ? -5.620 -1.463 21.302 1.00 79.75 88 PHE A C 1
ATOM 652 O O . PHE A 1 88 ? -6.601 -1.478 20.563 1.00 79.75 88 PHE A O 1
ATOM 659 N N . SER A 1 89 ? -4.396 -1.272 20.801 1.00 68.12 89 SER A N 1
ATOM 660 C CA . SER A 1 89 ? -4.147 -1.442 19.376 1.00 68.12 89 SER A CA 1
ATOM 661 C C . SER A 1 89 ? -4.121 -2.944 19.129 1.00 68.12 89 SER A C 1
ATOM 663 O O . SER A 1 89 ? -3.283 -3.670 19.666 1.00 68.12 89 SER A O 1
ATOM 665 N N . GLY A 1 90 ? -5.090 -3.449 18.363 1.00 58.25 90 GLY A N 1
ATOM 666 C CA . GLY A 1 90 ? -4.960 -4.789 17.804 1.00 58.25 90 GLY A CA 1
ATOM 667 C C . GLY A 1 90 ? -3.620 -4.826 17.079 1.00 58.25 90 GLY A C 1
ATOM 668 O O . GLY A 1 90 ? -3.394 -3.983 16.215 1.00 58.25 90 GLY A O 1
ATOM 669 N N . GLY A 1 91 ? -2.715 -5.717 17.494 1.00 55.78 91 GLY A N 1
ATOM 670 C CA . GLY A 1 91 ? -1.349 -5.845 16.977 1.00 55.78 91 GLY A CA 1
ATOM 671 C C . GLY A 1 91 ? -1.310 -6.305 15.519 1.00 55.78 91 GLY A C 1
ATOM 672 O O . GLY A 1 91 ? -0.803 -7.379 15.213 1.00 55.78 91 GLY A O 1
ATOM 673 N N . GLY A 1 92 ? -1.909 -5.523 14.628 1.00 75.38 92 GLY A N 1
ATOM 674 C CA . GLY A 1 92 ? -1.898 -5.695 13.191 1.00 75.38 92 GLY A CA 1
ATOM 675 C C . GLY A 1 92 ? -0.841 -4.808 12.550 1.00 75.38 92 GLY A C 1
ATOM 676 O O . GLY A 1 92 ? -0.357 -3.843 13.142 1.00 75.38 92 GLY A O 1
ATOM 677 N N . ASN A 1 93 ? -0.493 -5.153 11.314 1.00 86.62 93 ASN A N 1
ATOM 678 C CA . ASN A 1 93 ? 0.376 -4.345 10.468 1.00 86.62 93 ASN A CA 1
ATOM 679 C C . ASN A 1 93 ? -0.091 -2.874 10.450 1.00 86.62 93 ASN A C 1
ATOM 681 O O . ASN A 1 93 ? -1.304 -2.645 10.411 1.00 86.62 93 ASN A O 1
ATOM 685 N N . PRO A 1 94 ? 0.815 -1.880 10.463 1.00 91.00 94 PRO A N 1
ATOM 686 C CA . PRO A 1 94 ? 0.422 -0.480 10.338 1.00 91.00 94 PRO A CA 1
ATOM 687 C C . PRO A 1 94 ? -0.240 -0.212 8.978 1.00 91.00 94 PRO A C 1
ATOM 689 O O . PRO A 1 94 ? 0.057 -0.887 7.986 1.00 91.00 94 PRO A O 1
ATOM 692 N N . ALA A 1 95 ? -1.123 0.788 8.918 1.00 93.44 95 ALA A N 1
ATOM 693 C CA . ALA A 1 95 ? -1.702 1.245 7.656 1.00 93.44 95 ALA A CA 1
ATOM 694 C C . ALA A 1 95 ? -0.591 1.613 6.654 1.00 93.44 95 ALA A C 1
ATOM 696 O O . ALA A 1 95 ? 0.459 2.129 7.037 1.00 93.44 95 ALA A O 1
ATOM 697 N N . GLY A 1 96 ? -0.799 1.299 5.378 1.00 96.00 96 GLY A N 1
ATOM 698 C CA . GLY A 1 96 ? 0.220 1.424 4.335 1.00 96.00 96 GLY A CA 1
ATOM 699 C C . GLY A 1 96 ? 1.147 0.211 4.200 1.00 96.00 96 GLY A C 1
ATOM 700 O O . GLY A 1 96 ? 1.915 0.150 3.242 1.00 96.00 96 GLY A O 1
ATOM 701 N N . THR A 1 97 ? 1.067 -0.781 5.097 1.00 96.94 97 THR A N 1
ATOM 702 C CA . THR A 1 97 ? 1.824 -2.032 4.932 1.00 96.94 97 THR A CA 1
ATOM 703 C C . THR A 1 97 ? 1.317 -2.793 3.719 1.00 96.94 97 THR A C 1
ATOM 705 O O . THR A 1 97 ? 0.128 -3.100 3.640 1.00 96.94 97 THR A O 1
ATOM 708 N N . ILE A 1 98 ? 2.236 -3.141 2.822 1.00 97.62 98 ILE A N 1
ATOM 709 C CA . ILE A 1 98 ? 1.978 -3.969 1.646 1.00 97.62 98 ILE A CA 1
ATOM 710 C C . ILE A 1 98 ? 2.476 -5.382 1.934 1.00 97.62 98 ILE A C 1
ATOM 712 O O . ILE A 1 98 ? 3.619 -5.567 2.355 1.00 97.62 98 ILE A O 1
ATOM 716 N N . VAL A 1 99 ? 1.631 -6.381 1.691 1.00 96.25 99 VAL A N 1
ATOM 717 C CA . VAL A 1 99 ? 1.990 -7.798 1.835 1.00 96.25 99 VAL A CA 1
ATOM 7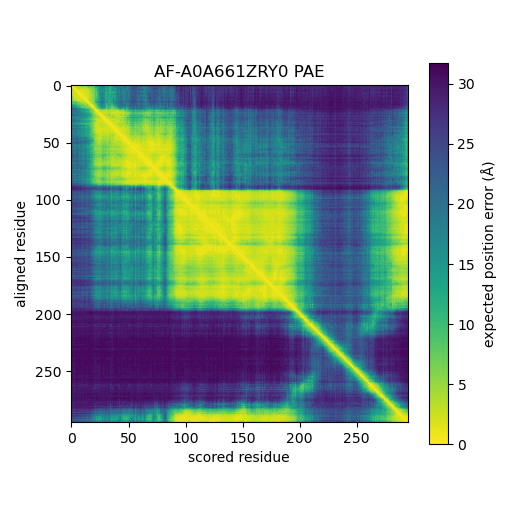18 C C . VAL A 1 99 ? 1.632 -8.577 0.580 1.00 96.25 99 VAL A C 1
ATOM 720 O O . VAL A 1 99 ? 0.670 -8.251 -0.115 1.00 96.25 99 VAL A O 1
ATOM 723 N N . ALA A 1 100 ? 2.406 -9.627 0.311 1.00 96.62 100 ALA A N 1
ATOM 724 C CA . ALA A 1 100 ? 2.016 -10.663 -0.633 1.00 96.62 100 ALA A CA 1
ATOM 725 C C . ALA A 1 100 ? 0.888 -11.508 -0.026 1.00 96.62 100 ALA A C 1
ATOM 727 O O . ALA A 1 100 ? 0.969 -11.938 1.127 1.00 96.62 100 ALA A O 1
ATOM 728 N N . PHE A 1 101 ? -0.147 -11.766 -0.812 1.00 97.00 101 PHE A N 1
ATOM 729 C CA . PHE A 1 101 ? -1.350 -12.470 -0.412 1.00 97.00 101 PHE A CA 1
ATOM 730 C C . PHE A 1 101 ? -1.627 -13.616 -1.382 1.00 97.00 101 PHE A C 1
ATOM 732 O O . PHE A 1 101 ? -1.773 -13.425 -2.585 1.00 97.00 101 PHE A O 1
ATOM 739 N N . GLY A 1 102 ? -1.673 -14.835 -0.841 1.00 96.94 102 GLY A N 1
ATOM 740 C CA . GLY A 1 102 ? -1.915 -16.052 -1.621 1.00 96.94 102 GLY A CA 1
ATOM 741 C C . GLY A 1 102 ? -3.393 -16.417 -1.788 1.00 96.94 102 GLY A C 1
ATOM 742 O O . GLY A 1 102 ? -3.688 -17.482 -2.323 1.00 96.94 102 GLY A O 1
ATOM 743 N N . GLY A 1 103 ? -4.316 -15.598 -1.273 1.00 94.88 103 GLY A N 1
ATOM 744 C CA . GLY A 1 103 ? -5.758 -15.798 -1.418 1.00 94.88 103 GLY A CA 1
ATOM 745 C C . GLY A 1 103 ? -6.341 -14.963 -2.557 1.00 94.88 103 GLY A C 1
ATOM 746 O O . GLY A 1 103 ? -5.695 -14.056 -3.062 1.00 94.88 103 GLY A O 1
ATOM 747 N N . THR A 1 104 ? -7.587 -15.249 -2.931 1.00 93.25 104 THR A N 1
ATOM 748 C CA . THR A 1 104 ? -8.303 -14.548 -4.018 1.00 93.25 104 THR A CA 1
ATOM 749 C C . THR A 1 104 ? -9.364 -13.565 -3.524 1.00 93.25 104 THR A C 1
ATOM 751 O O . THR A 1 104 ? -9.939 -12.819 -4.308 1.00 93.25 104 THR A O 1
ATOM 754 N N . THR A 1 105 ? -9.679 -13.588 -2.226 1.00 95.31 105 THR A N 1
ATOM 755 C CA . THR A 1 105 ? -10.641 -12.677 -1.594 1.00 95.31 105 THR A CA 1
ATOM 756 C C . THR A 1 105 ? -9.893 -11.794 -0.614 1.00 95.31 105 THR A C 1
ATOM 758 O O . THR A 1 105 ? -9.321 -12.302 0.351 1.00 95.31 105 THR A O 1
ATOM 761 N N . VAL A 1 106 ? -9.887 -10.487 -0.872 1.00 94.50 106 VAL A N 1
ATOM 762 C CA . VAL A 1 106 ? -9.219 -9.508 -0.009 1.00 94.50 106 VAL A CA 1
ATOM 763 C C . VAL A 1 106 ? -9.916 -9.488 1.360 1.00 94.50 106 VAL A C 1
ATOM 765 O O . VAL A 1 106 ? -11.129 -9.279 1.402 1.00 94.50 106 VAL A O 1
ATOM 768 N N . PRO A 1 107 ? -9.196 -9.730 2.471 1.00 91.06 107 PRO A N 1
ATOM 769 C CA . PRO A 1 107 ? -9.792 -9.716 3.804 1.00 91.06 107 PRO A CA 1
ATOM 770 C C . PRO A 1 107 ? -10.190 -8.309 4.262 1.00 91.06 107 PRO A C 1
ATOM 772 O O . PRO A 1 107 ? -9.600 -7.315 3.837 1.00 91.06 107 PRO A O 1
ATOM 775 N N . ASP A 1 108 ? -11.110 -8.233 5.224 1.00 88.81 108 ASP A N 1
ATOM 776 C CA . ASP A 1 108 ? -11.491 -6.970 5.859 1.00 88.81 108 ASP A CA 1
ATOM 777 C C . ASP A 1 108 ? -10.278 -6.234 6.449 1.00 88.81 108 ASP A C 1
ATOM 779 O O . ASP A 1 108 ? -9.377 -6.820 7.064 1.00 88.81 108 ASP A O 1
ATOM 783 N N . GLY A 1 109 ? -10.256 -4.912 6.277 1.00 90.06 109 GLY A N 1
ATOM 784 C CA . GLY A 1 109 ? -9.130 -4.086 6.699 1.00 90.06 109 GLY A CA 1
ATOM 785 C C . GLY A 1 109 ? -7.952 -4.084 5.722 1.00 90.06 109 GLY A C 1
ATOM 786 O O . GLY A 1 109 ? -6.893 -3.577 6.096 1.00 90.06 109 GLY A O 1
ATOM 787 N N . TRP A 1 110 ? -8.111 -4.645 4.521 1.00 95.56 110 TRP A N 1
ATOM 788 C CA . TRP A 1 110 ? -7.139 -4.597 3.431 1.00 95.56 110 TRP A CA 1
ATOM 789 C C . TRP A 1 110 ? -7.790 -4.146 2.119 1.00 95.56 110 TRP A C 1
ATOM 791 O O . TRP A 1 110 ? -8.981 -4.348 1.899 1.00 95.56 110 TRP A O 1
ATOM 801 N N . LEU A 1 111 ? -6.997 -3.541 1.238 1.00 97.94 111 LEU A N 1
ATOM 802 C CA . LEU A 1 111 ? -7.378 -3.196 -0.134 1.00 97.94 111 LEU A CA 1
ATOM 803 C C . LEU A 1 111 ? -6.417 -3.861 -1.117 1.00 97.94 111 LEU A C 1
ATOM 805 O O . LEU A 1 111 ? -5.259 -4.101 -0.781 1.00 97.94 111 LEU A O 1
ATOM 809 N N . LEU A 1 112 ? -6.883 -4.147 -2.331 1.00 98.19 112 LEU A N 1
ATOM 810 C CA . LEU A 1 112 ? -6.031 -4.659 -3.402 1.00 98.19 112 LEU A CA 1
ATOM 811 C C . LEU A 1 112 ? -5.117 -3.546 -3.939 1.00 98.19 112 LEU A C 1
ATOM 813 O O . LEU A 1 112 ? -5.557 -2.414 -4.121 1.00 98.19 112 LEU A O 1
ATOM 817 N N . CYS A 1 113 ? -3.859 -3.866 -4.232 1.00 98.00 113 CYS A N 1
ATOM 818 C CA . CYS A 1 113 ? -2.925 -2.954 -4.893 1.00 98.00 113 CYS A CA 1
ATOM 819 C C . CYS A 1 113 ? -3.116 -2.975 -6.422 1.00 98.00 113 CYS A C 1
ATOM 821 O O . CYS A 1 113 ? -2.274 -3.499 -7.160 1.00 98.00 113 CYS A O 1
ATOM 823 N N . ASP A 1 114 ? -4.229 -2.409 -6.893 1.00 97.38 114 ASP A N 1
ATOM 824 C CA . ASP A 1 114 ? -4.652 -2.391 -8.301 1.00 97.38 114 ASP A CA 1
ATOM 825 C C . ASP A 1 114 ? -4.681 -0.992 -8.952 1.00 97.38 114 ASP A C 1
ATOM 827 O O . ASP A 1 114 ? -5.203 -0.837 -10.060 1.00 97.38 114 ASP A O 1
ATOM 831 N N . GLY A 1 115 ? -4.133 0.024 -8.282 1.00 97.12 115 GLY A N 1
ATOM 832 C CA . GLY A 1 115 ? -4.114 1.407 -8.772 1.00 97.12 115 GLY A CA 1
ATOM 833 C C . GLY A 1 115 ? -5.413 2.195 -8.572 1.00 97.12 115 GLY A C 1
ATOM 834 O O . GLY A 1 115 ? -5.490 3.352 -9.000 1.00 97.12 115 GLY A O 1
ATOM 835 N N . SER A 1 116 ? -6.435 1.607 -7.942 1.00 97.06 116 SER A N 1
ATOM 836 C CA . SER A 1 116 ? -7.733 2.259 -7.744 1.00 97.06 116 SER A CA 1
ATOM 837 C C . SER A 1 116 ? -7.619 3.602 -7.022 1.00 97.06 116 SER A C 1
ATOM 839 O O . SER A 1 116 ? -6.803 3.789 -6.119 1.00 97.06 116 SER A O 1
ATOM 841 N N . GLU A 1 117 ? -8.478 4.544 -7.405 1.00 97.19 117 GLU A N 1
ATOM 842 C CA . GLU A 1 117 ? -8.649 5.817 -6.709 1.00 97.19 117 GLU A CA 1
ATOM 843 C C . GLU A 1 117 ? -9.642 5.645 -5.551 1.00 97.19 117 GLU A C 1
ATOM 845 O O . GLU A 1 117 ? -10.773 5.197 -5.745 1.00 97.19 117 GLU A O 1
ATOM 850 N N . VAL A 1 118 ? -9.226 6.002 -4.335 1.00 97.50 118 VAL A N 1
ATOM 851 C CA . VAL A 1 118 ? -10.006 5.799 -3.107 1.00 97.50 118 VAL A CA 1
ATOM 852 C C . VAL A 1 118 ? -10.165 7.091 -2.303 1.00 97.50 118 VAL A C 1
ATOM 854 O O . VAL A 1 118 ? -9.404 8.047 -2.447 1.00 97.50 118 VAL A O 1
ATOM 857 N N . SER A 1 119 ? -11.193 7.145 -1.451 1.00 97.50 119 SER A N 1
ATOM 858 C CA . SER A 1 119 ? -11.542 8.345 -0.678 1.00 97.50 119 SER A CA 1
ATOM 859 C C . SER A 1 119 ? -10.647 8.541 0.549 1.00 97.50 119 SER A C 1
ATOM 861 O O . SER A 1 119 ? -10.503 7.637 1.373 1.00 97.50 119 SER A O 1
ATOM 863 N N . ARG A 1 120 ? -10.149 9.772 0.737 1.00 94.50 120 ARG A N 1
ATOM 864 C CA . ARG A 1 120 ? -9.416 10.200 1.946 1.00 94.50 120 ARG A CA 1
ATOM 865 C C . ARG A 1 120 ? -10.278 10.130 3.208 1.00 94.50 120 ARG A C 1
ATOM 867 O O . ARG A 1 120 ? -9.758 9.898 4.291 1.00 94.50 120 ARG A O 1
ATOM 874 N N . THR A 1 121 ? -11.589 10.331 3.074 1.00 90.38 121 THR A N 1
ATOM 875 C CA . THR A 1 121 ? -12.536 10.298 4.200 1.00 90.38 121 THR A CA 1
ATOM 876 C C . THR A 1 121 ? -12.888 8.874 4.610 1.00 90.38 121 THR A C 1
ATOM 878 O O . THR A 1 121 ? -13.077 8.619 5.794 1.00 90.38 121 THR A O 1
ATOM 881 N N . VAL A 1 122 ? -12.969 7.948 3.649 1.00 89.62 122 VAL A N 1
ATOM 882 C CA . VAL A 1 122 ? -13.248 6.531 3.935 1.00 89.62 122 VAL A CA 1
ATOM 883 C C . VAL A 1 122 ? -12.007 5.830 4.494 1.00 89.62 122 VAL A C 1
ATOM 885 O O . VAL A 1 122 ? -12.134 5.021 5.408 1.00 89.62 122 VAL A O 1
ATOM 888 N N . TYR A 1 123 ? -10.811 6.183 4.007 1.00 92.06 123 TYR A N 1
ATOM 889 C CA . TYR A 1 123 ? -9.543 5.562 4.410 1.00 92.06 123 TYR A CA 1
ATOM 890 C C . TYR A 1 123 ? -8.532 6.584 4.970 1.00 92.06 123 TYR A C 1
ATOM 892 O O . TYR A 1 123 ? -7.444 6.751 4.410 1.00 92.06 123 TYR A O 1
ATOM 900 N N . PRO A 1 124 ? -8.855 7.286 6.075 1.00 89.19 124 PRO A N 1
ATOM 901 C CA . PRO A 1 124 ? -8.022 8.371 6.594 1.00 89.19 124 PRO A CA 1
ATOM 902 C C . PRO A 1 124 ? -6.675 7.878 7.134 1.00 89.19 124 PRO A C 1
ATOM 904 O O . PRO A 1 124 ? -5.658 8.533 6.927 1.00 89.19 124 PRO A O 1
ATOM 907 N N . ASN A 1 125 ? -6.639 6.703 7.772 1.00 89.56 125 ASN A N 1
ATOM 908 C CA . ASN A 1 125 ? -5.399 6.119 8.291 1.00 89.56 125 ASN A CA 1
ATOM 909 C C . ASN A 1 125 ? -4.440 5.745 7.157 1.00 89.56 125 ASN A C 1
ATOM 911 O O . ASN A 1 125 ? -3.255 6.067 7.224 1.00 89.56 125 ASN A O 1
ATOM 915 N N . LEU A 1 126 ? -4.962 5.131 6.092 1.00 94.62 126 LEU A N 1
ATOM 916 C CA . LEU A 1 126 ? -4.179 4.835 4.898 1.00 94.62 126 LEU A CA 1
ATOM 917 C C . LEU A 1 126 ? -3.657 6.110 4.232 1.00 94.62 126 LEU A C 1
ATOM 919 O O . LEU A 1 126 ? -2.471 6.185 3.918 1.00 94.62 126 LEU A O 1
ATOM 923 N N . TYR A 1 127 ? -4.508 7.124 4.054 1.00 95.62 127 TYR A N 1
ATOM 924 C CA . TYR A 1 127 ? -4.078 8.391 3.462 1.00 95.62 127 TYR A CA 1
ATOM 925 C C . TYR A 1 127 ? -2.996 9.078 4.300 1.00 95.62 127 TYR A C 1
ATOM 927 O O . TYR A 1 127 ? -2.016 9.567 3.750 1.00 95.62 127 TYR A O 1
ATOM 935 N N . ASN A 1 128 ? -3.117 9.071 5.628 1.00 94.31 128 ASN A N 1
ATOM 936 C CA . ASN A 1 128 ? -2.082 9.616 6.506 1.00 94.31 128 ASN A CA 1
ATOM 937 C C . ASN A 1 128 ? -0.752 8.854 6.379 1.00 94.31 128 ASN A C 1
ATOM 939 O O . ASN A 1 128 ? 0.306 9.457 6.536 1.00 94.31 128 ASN A O 1
ATOM 943 N N . ALA A 1 129 ? -0.801 7.552 6.086 1.00 95.19 129 ALA A N 1
ATOM 944 C CA . ALA A 1 129 ? 0.386 6.718 5.933 1.00 95.19 129 ALA A CA 1
ATOM 945 C C . ALA A 1 129 ? 1.079 6.884 4.570 1.00 95.19 129 ALA A C 1
ATOM 947 O O . ALA A 1 129 ? 2.304 6.975 4.521 1.00 95.19 129 ALA A O 1
ATOM 948 N N . ILE A 1 130 ? 0.326 6.908 3.462 1.00 96.31 130 ILE A N 1
ATOM 949 C CA . ILE A 1 130 ? 0.909 6.889 2.103 1.00 96.31 130 ILE A CA 1
ATOM 950 C C . ILE A 1 130 ? 0.766 8.209 1.345 1.00 96.31 130 ILE A C 1
ATOM 952 O O . ILE A 1 130 ? 1.451 8.422 0.348 1.00 96.31 130 ILE A O 1
ATOM 956 N N . THR A 1 131 ? -0.099 9.105 1.808 1.00 95.31 131 THR A N 1
ATOM 957 C CA . THR A 1 131 ? -0.396 10.405 1.196 1.00 95.31 131 THR A CA 1
ATOM 958 C C . THR A 1 131 ? -0.720 10.287 -0.302 1.00 95.31 131 THR A C 1
ATOM 960 O O . THR A 1 131 ? -1.597 9.514 -0.683 1.00 95.31 131 THR A O 1
ATOM 963 N N . ALA A 1 132 ? -0.029 11.043 -1.156 1.00 94.56 132 ALA A N 1
ATOM 964 C CA . ALA A 1 132 ? -0.150 11.013 -2.610 1.00 94.56 132 ALA A CA 1
ATOM 965 C C . ALA A 1 132 ? 1.008 10.257 -3.289 1.00 94.56 132 ALA A C 1
ATOM 967 O O . ALA A 1 132 ? 1.185 10.396 -4.497 1.00 94.56 132 ALA A O 1
ATOM 968 N N . ASN A 1 133 ? 1.784 9.447 -2.553 1.00 97.06 133 ASN A N 1
ATOM 969 C CA . ASN A 1 133 ? 2.985 8.780 -3.079 1.00 97.06 133 ASN A CA 1
ATOM 970 C C . ASN A 1 133 ? 2.726 7.998 -4.378 1.00 97.06 133 ASN A C 1
ATOM 972 O O . ASN A 1 133 ? 3.565 7.981 -5.275 1.00 97.06 133 ASN A O 1
ATOM 976 N N . TRP A 1 134 ? 1.547 7.386 -4.485 1.00 97.06 134 TRP A N 1
ATOM 977 C CA . TRP A 1 134 ? 1.127 6.546 -5.611 1.00 97.06 134 TRP A CA 1
ATOM 978 C C . TRP A 1 134 ? 0.203 7.272 -6.600 1.00 97.06 134 TRP A C 1
ATOM 980 O O . TRP A 1 134 ? -0.287 6.673 -7.551 1.00 97.06 134 TRP A O 1
ATOM 990 N N . GLY A 1 135 ? -0.024 8.570 -6.393 1.00 96.19 135 GLY A N 1
ATOM 991 C CA . GLY A 1 135 ? -0.897 9.415 -7.200 1.00 96.19 135 GLY A CA 1
ATOM 992 C C . GLY A 1 135 ? -1.882 10.203 -6.341 1.00 96.19 135 GLY A C 1
ATOM 993 O O . GLY A 1 135 ? -2.459 9.698 -5.376 1.00 96.19 135 GLY A O 1
ATOM 994 N N . ALA A 1 136 ? -2.117 11.456 -6.723 1.00 93.88 136 ALA A N 1
ATOM 995 C CA . ALA A 1 136 ? -2.927 12.386 -5.937 1.00 93.88 136 ALA A CA 1
ATOM 996 C C . ALA A 1 136 ? -4.449 12.182 -6.072 1.00 93.88 136 ALA A C 1
ATOM 998 O O . ALA A 1 136 ? -5.207 12.913 -5.432 1.00 93.88 136 ALA A O 1
ATOM 999 N N . GLY A 1 137 ? -4.898 11.232 -6.902 1.00 93.56 137 GLY A N 1
ATOM 1000 C CA . GLY A 1 137 ? -6.300 11.092 -7.297 1.00 93.56 137 GLY A CA 1
ATOM 1001 C C . GLY A 1 137 ? -6.788 12.380 -7.959 1.00 93.56 137 GLY A C 1
ATOM 1002 O O . GLY A 1 137 ? -6.097 12.974 -8.787 1.00 93.56 137 GLY A O 1
ATOM 1003 N N . ASN A 1 138 ? -7.922 12.896 -7.499 1.00 93.69 138 ASN A N 1
ATOM 1004 C CA . ASN A 1 138 ? -8.457 14.192 -7.913 1.00 93.69 138 ASN A CA 1
ATOM 1005 C C . ASN A 1 138 ? -7.754 15.408 -7.267 1.00 93.69 138 ASN A C 1
ATOM 1007 O O . ASN A 1 138 ? -8.216 16.541 -7.409 1.00 93.69 138 ASN A O 1
ATOM 1011 N N . GLY A 1 139 ? -6.687 15.188 -6.495 1.00 89.94 139 GLY A N 1
ATOM 1012 C CA . GLY A 1 139 ? -5.897 16.227 -5.833 1.00 89.94 139 GLY A CA 1
ATOM 1013 C C . GLY A 1 139 ? -6.483 16.767 -4.525 1.00 89.94 139 GLY A C 1
ATOM 1014 O O . GLY A 1 139 ? -5.769 17.439 -3.782 1.00 89.94 139 GLY A O 1
ATOM 1015 N N . THR A 1 140 ? -7.738 16.457 -4.182 1.00 92.38 140 THR A N 1
ATOM 1016 C CA . THR A 1 140 ? -8.446 17.077 -3.044 1.00 92.38 140 THR A CA 1
ATOM 1017 C C . THR A 1 140 ? -9.071 16.071 -2.078 1.00 92.38 140 THR A C 1
ATOM 1019 O O . THR A 1 140 ? -8.772 16.110 -0.884 1.00 92.38 140 THR A O 1
ATOM 1022 N N . THR A 1 141 ? -9.914 15.159 -2.557 1.00 96.19 141 THR A N 1
ATOM 1023 C CA . THR A 1 141 ? -10.725 14.253 -1.721 1.00 96.19 141 THR A CA 1
ATOM 1024 C C . THR A 1 141 ? -10.370 12.779 -1.885 1.00 96.19 141 THR A C 1
ATOM 1026 O O . THR A 1 141 ? -10.834 11.948 -1.100 1.00 96.19 141 THR A O 1
ATOM 1029 N N . THR A 1 142 ? -9.516 12.448 -2.849 1.00 97.25 142 THR A N 1
ATOM 1030 C CA . THR A 1 142 ? -9.102 11.074 -3.155 1.00 97.25 142 THR A CA 1
ATOM 1031 C C . THR A 1 142 ? -7.582 10.939 -3.278 1.00 97.25 142 THR A C 1
ATOM 1033 O O . THR A 1 142 ? -6.844 11.926 -3.188 1.00 97.25 142 THR A O 1
ATOM 1036 N N . PHE A 1 143 ? -7.107 9.702 -3.387 1.00 97.44 143 PHE A N 1
ATOM 1037 C CA . PHE A 1 143 ? -5.715 9.330 -3.644 1.00 97.44 143 PHE A CA 1
ATOM 1038 C C . PHE A 1 143 ? -5.669 7.959 -4.333 1.00 97.44 143 PHE A C 1
ATOM 1040 O O . PHE A 1 143 ? -6.636 7.200 -4.246 1.00 97.44 143 PHE A O 1
ATOM 1047 N N . HIS A 1 144 ? -4.574 7.643 -5.023 1.00 97.88 144 HIS A N 1
ATOM 1048 C CA . HIS A 1 144 ? -4.398 6.335 -5.659 1.00 97.88 144 HIS A CA 1
ATOM 1049 C C . HIS A 1 144 ? -3.771 5.316 -4.708 1.00 97.88 144 HIS A C 1
ATOM 1051 O O . HIS A 1 144 ? -2.867 5.632 -3.931 1.00 97.88 144 HIS A O 1
ATOM 1057 N N . LEU A 1 145 ? -4.236 4.074 -4.816 1.00 98.00 145 LEU A N 1
ATOM 1058 C CA . LEU A 1 145 ? -3.536 2.904 -4.302 1.00 98.00 145 LEU A CA 1
ATOM 1059 C C . LEU A 1 145 ? -2.324 2.569 -5.192 1.00 98.00 145 LEU A C 1
ATOM 1061 O O . LEU A 1 145 ? -2.286 2.977 -6.354 1.00 98.00 145 LEU A O 1
ATOM 1065 N N . PRO A 1 146 ? -1.351 1.791 -4.689 1.00 97.75 146 PRO A N 1
ATOM 1066 C CA . PRO A 1 146 ? -0.327 1.192 -5.540 1.00 97.75 146 PRO A CA 1
ATOM 1067 C C . PRO A 1 146 ? -0.952 0.313 -6.632 1.00 97.75 146 PRO A C 1
ATOM 1069 O O . PRO A 1 146 ? -1.893 -0.422 -6.347 1.00 97.75 146 PRO A O 1
ATOM 1072 N N . ASP A 1 147 ? -0.400 0.309 -7.844 1.00 97.25 147 ASP A N 1
ATOM 1073 C CA . ASP A 1 147 ? -0.657 -0.706 -8.874 1.00 97.25 147 ASP A CA 1
ATOM 1074 C C . ASP A 1 147 ? 0.553 -1.638 -8.995 1.00 97.25 147 ASP A C 1
ATOM 1076 O O . ASP A 1 147 ? 1.554 -1.334 -9.652 1.00 97.25 147 ASP A O 1
ATOM 1080 N N . LEU A 1 148 ? 0.488 -2.781 -8.317 1.00 96.19 148 LEU A N 1
ATOM 1081 C CA . LEU A 1 148 ? 1.612 -3.720 -8.230 1.00 96.19 148 LEU A CA 1
ATOM 1082 C C . LEU A 1 148 ? 1.442 -4.944 -9.127 1.00 96.19 148 LEU A C 1
ATOM 1084 O O . LEU A 1 148 ? 2.272 -5.856 -9.109 1.00 96.19 148 LEU A O 1
ATOM 1088 N N . ARG A 1 149 ? 0.386 -4.967 -9.939 1.00 94.81 149 ARG A N 1
ATOM 1089 C CA . ARG A 1 149 ? 0.081 -6.096 -10.817 1.00 94.81 149 ARG A CA 1
ATOM 1090 C C . ARG A 1 149 ? 1.193 -6.264 -11.847 1.00 94.81 149 ARG A C 1
ATOM 1092 O O . ARG A 1 149 ? 1.533 -5.339 -12.581 1.00 94.81 149 ARG A O 1
ATOM 1099 N N . GLY A 1 150 ? 1.788 -7.456 -11.873 1.00 91.19 150 GLY A N 1
ATOM 1100 C CA . GLY A 1 150 ? 2.887 -7.785 -12.782 1.00 91.19 150 GLY A CA 1
ATOM 1101 C C . GLY A 1 150 ? 4.180 -7.004 -12.527 1.00 91.19 150 GLY A C 1
ATOM 1102 O O . GLY A 1 150 ? 5.031 -6.953 -13.413 1.00 91.19 150 GLY A O 1
ATOM 1103 N N . ARG A 1 151 ? 4.355 -6.374 -11.355 1.00 91.25 151 ARG A N 1
ATOM 1104 C CA . ARG A 1 151 ? 5.569 -5.619 -11.009 1.00 91.25 151 ARG A CA 1
ATOM 1105 C C . ARG A 1 151 ? 6.423 -6.362 -9.987 1.00 91.25 151 ARG A C 1
ATOM 1107 O O . ARG A 1 151 ? 5.927 -7.128 -9.171 1.00 91.25 151 ARG A O 1
ATOM 1114 N N . PHE A 1 152 ? 7.727 -6.103 -10.031 1.00 90.44 152 PHE A N 1
ATOM 1115 C CA . PHE A 1 152 ? 8.631 -6.483 -8.953 1.00 90.44 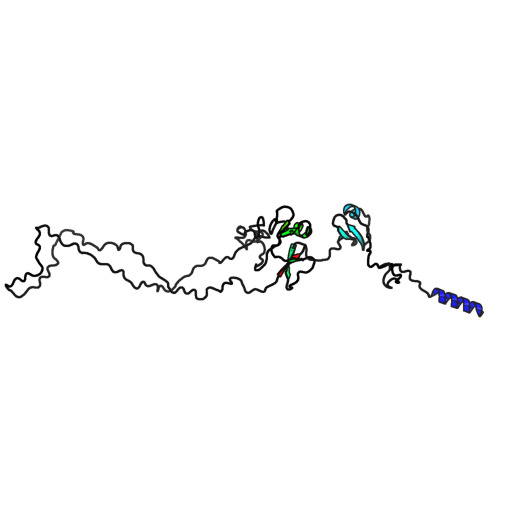152 PHE A CA 1
ATOM 1116 C C . PHE A 1 152 ? 8.760 -5.316 -7.994 1.00 90.44 152 PHE A C 1
ATOM 1118 O O . PHE A 1 152 ? 8.832 -4.165 -8.426 1.00 90.44 152 PHE A O 1
ATOM 1125 N N . LEU A 1 153 ? 8.822 -5.632 -6.706 1.00 93.25 153 LEU A N 1
ATOM 1126 C CA . LEU A 1 153 ? 9.124 -4.647 -5.685 1.00 93.25 153 LEU A CA 1
ATOM 1127 C C . LEU A 1 153 ? 10.636 -4.517 -5.533 1.00 93.25 153 LEU A C 1
ATOM 1129 O O . LEU A 1 153 ? 11.363 -5.509 -5.473 1.00 93.25 153 LEU A O 1
ATOM 1133 N N . ARG A 1 154 ? 11.089 -3.272 -5.447 1.00 92.00 154 ARG A N 1
ATOM 1134 C CA . ARG A 1 154 ? 12.454 -2.886 -5.105 1.00 92.00 154 ARG A CA 1
ATOM 1135 C C . ARG A 1 154 ? 12.368 -1.868 -3.967 1.00 92.00 154 ARG A C 1
ATOM 1137 O O . ARG A 1 154 ? 11.424 -1.084 -3.922 1.00 92.00 154 ARG A O 1
ATOM 1144 N N . GLY A 1 155 ? 13.325 -1.899 -3.045 1.00 94.19 155 GLY A N 1
ATOM 1145 C CA . GLY A 1 155 ? 13.468 -0.834 -2.052 1.00 94.19 155 GLY A CA 1
ATOM 1146 C C . GLY A 1 155 ? 13.996 0.454 -2.688 1.00 94.19 155 GLY A C 1
ATOM 1147 O O . GLY A 1 155 ? 14.764 0.397 -3.643 1.00 94.19 155 GLY A O 1
ATOM 1148 N N . THR A 1 156 ? 13.614 1.609 -2.149 1.00 95.00 156 THR A N 1
ATOM 1149 C CA . THR A 1 156 ? 14.304 2.872 -2.462 1.00 95.00 156 THR A CA 1
ATOM 1150 C C . THR A 1 156 ? 15.788 2.734 -2.126 1.00 95.00 156 THR A C 1
ATOM 1152 O O . THR A 1 156 ? 16.117 2.089 -1.127 1.00 95.00 156 THR A O 1
ATOM 1155 N N . ASP A 1 157 ? 16.667 3.347 -2.912 1.00 95.69 157 ASP A N 1
ATOM 1156 C CA . ASP A 1 157 ? 18.103 3.364 -2.630 1.00 95.69 157 ASP A CA 1
ATOM 1157 C C . ASP A 1 157 ? 18.383 4.061 -1.299 1.00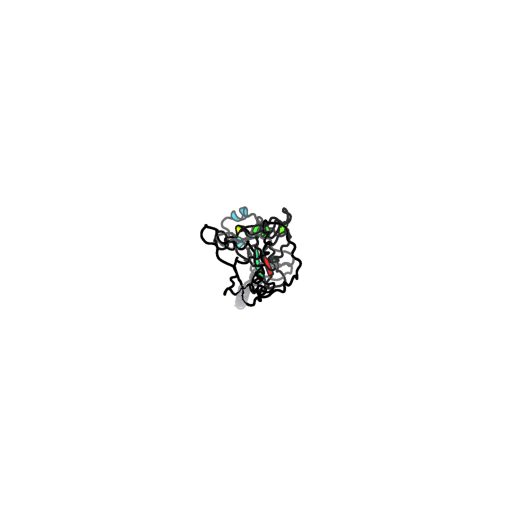 95.69 157 ASP A C 1
ATOM 1159 O O . ASP A 1 157 ? 19.180 3.582 -0.496 1.00 95.69 157 ASP A O 1
ATOM 1163 N N . HIS A 1 158 ? 17.691 5.174 -1.047 1.00 93.38 158 HIS A N 1
ATOM 1164 C CA . HIS A 1 158 ? 17.817 5.987 0.158 1.00 93.38 158 HIS A CA 1
ATOM 1165 C C . HIS A 1 158 ? 19.285 6.333 0.474 1.00 93.38 158 HIS A C 1
ATOM 1167 O O . HIS A 1 158 ? 19.713 6.341 1.630 1.00 93.38 158 HIS A O 1
ATOM 1173 N N . GLY A 1 159 ? 20.079 6.594 -0.568 1.00 93.44 159 GLY A N 1
ATOM 1174 C CA . GLY A 1 159 ? 21.498 6.931 -0.456 1.00 93.44 159 GLY A CA 1
ATOM 1175 C C . GLY A 1 159 ? 22.435 5.747 -0.199 1.00 93.44 159 GLY A C 1
ATOM 1176 O O . GLY A 1 159 ? 23.596 5.972 0.146 1.00 93.44 159 GLY A O 1
ATOM 1177 N N . ALA A 1 160 ? 21.978 4.502 -0.358 1.00 95.19 160 ALA A N 1
ATOM 1178 C CA . ALA A 1 160 ? 22.833 3.318 -0.269 1.00 95.19 160 ALA A CA 1
ATOM 1179 C C . ALA A 1 160 ? 23.837 3.207 -1.433 1.00 95.19 160 ALA A C 1
ATOM 1181 O O . ALA A 1 160 ? 24.874 2.558 -1.283 1.00 95.19 160 ALA A O 1
ATOM 1182 N N . GLY A 1 161 ? 23.553 3.830 -2.582 1.00 93.56 161 GLY A N 1
ATOM 1183 C CA . GLY A 1 161 ? 24.386 3.784 -3.785 1.00 93.56 161 GLY A CA 1
ATOM 1184 C C . GLY A 1 161 ? 24.336 2.448 -4.535 1.00 93.56 161 GLY A C 1
ATOM 1185 O O . GLY A 1 161 ? 25.214 2.178 -5.355 1.00 93.56 161 GLY A O 1
ATOM 1186 N N . ILE A 1 162 ? 23.340 1.604 -4.252 1.00 93.81 162 ILE A N 1
ATOM 1187 C CA . ILE A 1 162 ? 23.119 0.302 -4.903 1.00 93.81 162 ILE A CA 1
ATOM 1188 C C . ILE A 1 162 ? 22.308 0.473 -6.192 1.00 93.81 162 ILE A C 1
ATOM 1190 O O . ILE A 1 162 ? 22.495 -0.301 -7.132 1.00 93.81 162 ILE A O 1
ATOM 1194 N N . ASP A 1 163 ? 21.438 1.484 -6.244 1.00 92.06 163 ASP A N 1
ATOM 1195 C CA . ASP A 1 163 ? 20.669 1.897 -7.422 1.00 92.06 163 ASP A CA 1
ATOM 1196 C C . ASP A 1 163 ? 21.146 3.296 -7.889 1.00 92.06 163 ASP A C 1
ATOM 1198 O O . ASP A 1 163 ? 20.570 4.320 -7.510 1.00 92.06 163 ASP A O 1
ATOM 1202 N N . PRO A 1 164 ? 22.230 3.378 -8.695 1.00 90.50 164 PRO A N 1
ATOM 1203 C CA . PRO A 1 164 ? 22.849 4.650 -9.080 1.00 90.50 164 PRO A CA 1
ATOM 1204 C C . PRO A 1 164 ? 21.973 5.519 -9.985 1.00 90.50 164 PRO A C 1
ATOM 1206 O O . PRO A 1 164 ? 22.200 6.724 -10.094 1.00 90.50 164 PRO A O 1
ATOM 1209 N N . ASP A 1 165 ? 20.994 4.918 -10.662 1.00 92.19 165 ASP A N 1
ATOM 1210 C CA . ASP A 1 165 ? 20.045 5.598 -11.535 1.00 92.19 165 ASP A CA 1
ATOM 1211 C C . ASP A 1 165 ? 18.666 5.785 -10.875 1.00 92.19 165 ASP A C 1
ATOM 1213 O O . ASP A 1 165 ? 17.714 6.151 -11.566 1.00 92.19 165 ASP A O 1
ATOM 1217 N N . ALA A 1 166 ? 18.543 5.628 -9.548 1.00 93.75 166 ALA A N 1
ATOM 1218 C CA . ALA A 1 166 ? 17.291 5.807 -8.801 1.00 93.75 166 ALA A CA 1
ATOM 1219 C C . ALA A 1 166 ? 16.640 7.189 -9.008 1.00 93.75 166 ALA A C 1
ATOM 1221 O O . ALA A 1 166 ? 15.422 7.325 -8.956 1.00 93.75 166 ALA A O 1
ATOM 1222 N N . ALA A 1 167 ? 17.411 8.229 -9.329 1.00 94.81 167 ALA A N 1
ATOM 1223 C CA . ALA A 1 167 ? 16.858 9.546 -9.655 1.00 94.81 167 ALA A CA 1
ATOM 1224 C C . ALA A 1 167 ? 16.056 9.576 -10.978 1.00 94.81 167 ALA A C 1
ATOM 1226 O O . ALA A 1 167 ? 15.253 10.483 -11.178 1.00 94.81 167 ALA A O 1
ATOM 1227 N N . SER A 1 168 ? 16.249 8.597 -11.871 1.00 94.62 168 SER A N 1
ATOM 1228 C CA . SER A 1 168 ? 15.583 8.522 -13.185 1.00 94.62 168 SER A CA 1
ATOM 1229 C C . SER A 1 168 ? 14.189 7.886 -13.154 1.00 94.62 168 SER A C 1
ATOM 1231 O O . SER A 1 168 ? 13.490 7.884 -14.167 1.00 94.62 168 SER A O 1
ATOM 1233 N N . ARG A 1 169 ? 13.783 7.328 -12.008 1.00 95.25 169 ARG A N 1
ATOM 1234 C CA . ARG A 1 169 ? 12.504 6.625 -11.841 1.00 95.25 169 ARG A CA 1
ATOM 1235 C C . ARG A 1 169 ? 11.341 7.590 -12.075 1.00 95.25 169 ARG A C 1
ATOM 1237 O O . ARG A 1 169 ? 11.398 8.752 -11.673 1.00 95.25 169 ARG A O 1
ATOM 1244 N N . THR A 1 170 ? 10.275 7.124 -12.704 1.00 96.62 170 THR A N 1
ATOM 1245 C CA . THR A 1 170 ? 9.104 7.941 -13.057 1.00 96.62 170 THR A CA 1
ATOM 1246 C C . THR A 1 170 ? 7.958 7.706 -12.077 1.00 96.62 170 THR A C 1
ATOM 1248 O O . THR A 1 170 ? 8.042 6.836 -11.215 1.00 96.62 170 THR A O 1
ATOM 1251 N N . ALA A 1 171 ? 6.893 8.502 -12.160 1.00 96.25 171 ALA A N 1
ATOM 1252 C CA . ALA A 1 171 ? 5.696 8.287 -11.352 1.00 96.25 171 ALA A CA 1
ATOM 1253 C C . ALA A 1 171 ? 4.782 7.230 -11.982 1.00 96.25 171 ALA A C 1
ATOM 1255 O O . ALA A 1 171 ? 4.582 7.225 -13.195 1.00 96.25 171 ALA A O 1
ATOM 1256 N N . GLN A 1 172 ? 4.186 6.365 -11.155 1.00 93.75 172 GLN A N 1
ATOM 1257 C CA . GLN A 1 172 ? 3.233 5.353 -11.626 1.00 93.75 172 GLN A CA 1
ATOM 1258 C C . GLN A 1 172 ? 1.885 5.949 -12.059 1.00 93.75 172 GLN A C 1
ATOM 1260 O O . GLN A 1 172 ? 1.243 5.438 -12.973 1.00 93.75 172 GLN A O 1
ATOM 1265 N N . SER A 1 173 ? 1.464 7.027 -11.402 1.00 90.62 173 SER A N 1
ATOM 1266 C CA . SER A 1 173 ? 0.249 7.769 -11.723 1.00 90.62 173 SER A CA 1
ATOM 1267 C C . SER A 1 173 ? 0.540 9.266 -11.726 1.00 90.62 173 SER A C 1
ATOM 1269 O O . SER A 1 173 ? 1.571 9.730 -11.229 1.00 90.62 173 SER A O 1
ATOM 1271 N N . THR A 1 174 ? -0.375 10.041 -12.301 1.00 88.19 174 THR A N 1
ATOM 1272 C CA . THR A 1 174 ? -0.289 11.500 -12.336 1.00 88.19 174 THR A CA 1
ATOM 1273 C C . THR A 1 174 ? -0.119 12.062 -10.923 1.00 88.19 174 THR A C 1
ATOM 1275 O O . THR A 1 174 ? -0.861 11.714 -10.003 1.00 88.19 174 THR A O 1
ATOM 1278 N N . LEU A 1 175 ? 0.879 12.939 -10.760 1.00 87.44 175 LEU A N 1
ATOM 1279 C CA . LEU A 1 175 ? 1.252 13.553 -9.478 1.00 87.44 175 LEU A CA 1
ATOM 1280 C C . LEU A 1 175 ? 1.666 12.549 -8.383 1.00 87.44 175 LEU A C 1
ATOM 1282 O O . LEU A 1 175 ? 1.667 12.905 -7.208 1.00 87.44 175 LEU A O 1
ATOM 1286 N N . GLY A 1 176 ? 2.002 11.310 -8.753 1.00 93.12 176 GLY A N 1
ATOM 1287 C CA . GLY A 1 176 ? 2.707 10.381 -7.874 1.00 93.12 176 GLY A CA 1
ATOM 1288 C C . GLY A 1 176 ? 4.193 10.726 -7.762 1.00 93.12 176 GLY A C 1
ATOM 1289 O O . GLY A 1 176 ? 4.710 11.589 -8.476 1.00 93.12 176 GLY A O 1
ATOM 1290 N N . ASN A 1 177 ? 4.892 10.028 -6.873 1.00 96.31 177 ASN A N 1
ATOM 1291 C CA . ASN A 1 177 ? 6.314 10.249 -6.648 1.00 96.31 177 ASN A CA 1
ATOM 1292 C C . ASN A 1 177 ? 7.169 9.729 -7.809 1.00 96.31 177 ASN A C 1
ATOM 1294 O O . ASN A 1 177 ? 6.899 8.676 -8.376 1.00 96.31 177 ASN A O 1
ATOM 1298 N N . SER A 1 178 ? 8.253 10.442 -8.106 1.00 96.44 178 SER A N 1
ATOM 1299 C CA . SER A 1 178 ? 9.312 10.043 -9.038 1.00 96.44 178 SER A CA 1
ATOM 1300 C C . SER A 1 178 ? 10.669 10.012 -8.325 1.00 96.44 178 SER A C 1
ATOM 1302 O O . SER A 1 178 ? 10.785 10.440 -7.174 1.00 96.44 178 SER A O 1
ATOM 1304 N N . GLY A 1 179 ? 11.714 9.550 -9.005 1.00 96.25 179 GLY A N 1
ATOM 1305 C CA . GLY A 1 179 ? 13.062 9.443 -8.451 1.00 96.25 179 GLY A CA 1
ATOM 1306 C C . GLY A 1 179 ? 13.172 8.397 -7.340 1.00 96.25 179 GLY A C 1
ATOM 1307 O O . GLY A 1 179 ? 12.410 7.430 -7.299 1.00 96.25 179 GLY A O 1
ATOM 1308 N N . ASP A 1 180 ? 14.110 8.605 -6.418 1.00 96.25 180 ASP A N 1
ATOM 1309 C CA . ASP A 1 180 ? 14.381 7.691 -5.303 1.00 96.25 180 ASP A CA 1
ATOM 1310 C C . ASP A 1 180 ? 13.369 7.855 -4.154 1.00 96.25 180 ASP A C 1
ATOM 1312 O O . ASP A 1 180 ? 13.700 8.225 -3.031 1.00 96.25 180 ASP A O 1
ATOM 1316 N N . ASN A 1 181 ? 12.090 7.658 -4.463 1.00 96.44 181 ASN A N 1
ATOM 1317 C CA . ASN A 1 181 ? 10.985 7.837 -3.532 1.00 96.44 181 ASN A CA 1
ATOM 1318 C C . ASN A 1 181 ? 10.010 6.665 -3.630 1.00 96.44 181 ASN A C 1
ATOM 1320 O O . ASN A 1 181 ? 9.789 6.100 -4.700 1.00 96.44 181 ASN A O 1
ATOM 1324 N N . VAL A 1 182 ? 9.360 6.334 -2.513 1.00 96.69 182 VAL A N 1
ATOM 1325 C CA . VAL A 1 182 ? 8.288 5.329 -2.492 1.00 96.69 182 VAL A CA 1
ATOM 1326 C C . VAL A 1 182 ? 7.175 5.747 -3.454 1.00 96.69 182 VAL A C 1
ATOM 1328 O O . VAL A 1 182 ? 6.692 6.876 -3.374 1.00 96.69 182 VAL A O 1
ATOM 1331 N N . GLY A 1 183 ? 6.751 4.829 -4.324 1.00 96.00 183 GLY A N 1
ATOM 1332 C CA . GLY A 1 183 ? 5.711 5.060 -5.334 1.00 96.00 183 GLY A CA 1
ATOM 1333 C C . GLY A 1 183 ? 6.238 5.356 -6.742 1.00 96.00 183 GLY A C 1
ATOM 1334 O O . GLY A 1 183 ? 5.446 5.386 -7.687 1.00 96.00 183 GLY A O 1
ATOM 1335 N N . SER A 1 184 ? 7.556 5.522 -6.903 1.00 96.75 184 SER A N 1
ATOM 1336 C CA . SER A 1 184 ? 8.177 5.633 -8.222 1.00 96.75 184 SER A CA 1
ATOM 1337 C C . SER A 1 184 ? 8.328 4.274 -8.910 1.00 96.75 184 SER A C 1
ATOM 1339 O O . SER A 1 184 ? 8.189 3.208 -8.302 1.00 96.75 184 SER A O 1
ATOM 1341 N N . VAL A 1 185 ? 8.586 4.307 -10.215 1.00 95.56 185 VAL A N 1
ATOM 1342 C CA . VAL A 1 185 ? 8.636 3.127 -11.068 1.00 95.56 185 VAL A CA 1
ATOM 1343 C C . VAL A 1 185 ? 9.805 3.169 -12.047 1.00 95.56 185 VAL A C 1
ATOM 1345 O O . VAL A 1 185 ? 10.273 4.228 -12.462 1.00 95.56 185 VAL A O 1
ATOM 1348 N N . GLN A 1 186 ? 10.287 1.981 -12.398 1.00 94.06 186 GLN A N 1
ATOM 1349 C CA . GLN A 1 186 ? 11.282 1.741 -13.435 1.00 94.06 186 GLN A CA 1
ATOM 1350 C C . GLN A 1 186 ? 10.658 0.841 -14.505 1.00 94.06 186 GLN A C 1
ATOM 1352 O O . GLN A 1 186 ? 10.082 -0.198 -14.167 1.00 94.06 186 GLN A O 1
ATOM 1357 N N . ASP A 1 187 ? 10.805 1.231 -15.770 1.00 90.44 187 ASP A N 1
ATOM 1358 C CA . ASP A 1 187 ? 10.537 0.357 -16.915 1.00 90.44 187 ASP A CA 1
ATOM 1359 C C . ASP A 1 187 ? 11.669 -0.664 -17.096 1.00 90.44 187 ASP A C 1
ATOM 1361 O O . ASP A 1 187 ? 12.723 -0.565 -16.465 1.00 90.44 187 ASP A O 1
ATOM 1365 N N . ASP A 1 188 ? 11.472 -1.683 -17.930 1.00 85.94 188 ASP A N 1
ATOM 1366 C CA . ASP A 1 188 ? 12.523 -2.669 -18.155 1.00 85.94 188 ASP A CA 1
ATOM 1367 C C . ASP A 1 188 ? 13.790 -2.026 -18.737 1.00 85.94 188 ASP A C 1
ATOM 1369 O O . ASP A 1 188 ? 13.755 -1.104 -19.551 1.00 85.94 188 ASP A O 1
ATOM 1373 N N . ALA A 1 189 ? 14.941 -2.511 -18.279 1.00 83.81 189 ALA A N 1
ATOM 1374 C CA . ALA A 1 189 ? 16.237 -2.048 -18.741 1.00 83.81 189 ALA A CA 1
ATOM 1375 C C . ALA A 1 189 ? 17.192 -3.234 -18.862 1.00 83.81 189 ALA A C 1
ATOM 1377 O O . ALA A 1 189 ? 17.313 -4.050 -17.945 1.00 83.81 189 ALA A O 1
ATOM 1378 N N . TYR A 1 190 ? 17.909 -3.293 -19.981 1.00 79.50 190 TYR A N 1
ATOM 1379 C CA . TYR A 1 190 ? 19.014 -4.225 -20.191 1.00 79.50 190 TYR A CA 1
ATOM 1380 C C . TYR A 1 190 ? 20.322 -3.464 -20.036 1.00 79.50 190 TYR A C 1
ATOM 1382 O O . TYR A 1 190 ? 20.451 -2.319 -20.472 1.00 79.50 190 TYR A O 1
ATOM 1390 N N . LYS A 1 191 ? 21.320 -4.104 -19.428 1.00 82.25 191 LYS A N 1
ATOM 1391 C CA . LYS A 1 191 ? 22.661 -3.527 -19.382 1.00 82.25 191 LYS A CA 1
ATOM 1392 C C . LYS A 1 191 ? 23.196 -3.410 -20.813 1.00 82.25 191 LYS A C 1
ATOM 1394 O O . LYS A 1 191 ? 23.110 -4.379 -21.574 1.00 82.25 191 LYS A O 1
ATOM 1399 N N . ASN A 1 192 ? 23.761 -2.249 -21.158 1.00 80.31 192 ASN A N 1
ATOM 1400 C CA . ASN A 1 192 ? 24.462 -2.088 -22.429 1.00 80.31 192 ASN A CA 1
ATOM 1401 C C . ASN A 1 192 ? 25.522 -3.189 -22.570 1.00 80.31 192 ASN A C 1
ATOM 1403 O O . ASN A 1 192 ? 26.280 -3.442 -21.627 1.00 80.31 192 ASN A O 1
ATOM 1407 N N . HIS A 1 193 ? 25.547 -3.846 -23.722 1.00 83.56 193 HIS A N 1
ATOM 1408 C CA . HIS A 1 193 ? 26.499 -4.903 -24.025 1.00 83.56 193 HIS A CA 1
ATOM 1409 C C . HIS A 1 193 ? 26.827 -4.902 -25.515 1.00 83.56 193 HIS A C 1
ATOM 1411 O O . HIS A 1 193 ? 25.988 -4.543 -26.339 1.00 83.56 193 HIS A O 1
ATOM 1417 N N . ASP A 1 194 ? 28.043 -5.335 -25.836 1.00 77.00 194 ASP A N 1
ATOM 1418 C CA . ASP A 1 194 ? 28.518 -5.458 -27.208 1.00 77.00 194 ASP A CA 1
ATOM 1419 C C . ASP A 1 194 ? 28.494 -6.923 -27.648 1.00 77.00 194 ASP A C 1
ATOM 1421 O O . ASP A 1 194 ? 28.798 -7.835 -26.872 1.00 77.00 194 ASP A O 1
ATOM 1425 N N . HIS A 1 195 ? 28.182 -7.147 -28.923 1.00 76.88 195 HIS A N 1
ATOM 1426 C CA . HIS A 1 195 ? 28.384 -8.436 -29.572 1.00 76.88 195 HIS A CA 1
ATOM 1427 C C . HIS A 1 195 ? 29.656 -8.380 -30.414 1.00 76.88 195 HIS A C 1
ATOM 1429 O O . HIS A 1 195 ? 29.765 -7.566 -31.329 1.00 76.88 195 HIS A O 1
ATOM 1435 N N . SER A 1 196 ? 30.608 -9.265 -30.118 1.00 68.88 196 SER A N 1
ATOM 1436 C CA . SER A 1 196 ? 31.799 -9.456 -30.946 1.00 68.88 196 SER A CA 1
ATOM 1437 C C . SER A 1 196 ? 31.606 -10.642 -31.888 1.00 68.88 196 SER A C 1
ATOM 1439 O O . SER A 1 196 ? 31.030 -11.660 -31.501 1.00 68.88 196 SER A O 1
ATOM 1441 N N . VAL A 1 197 ? 32.110 -10.517 -33.113 1.00 64.56 197 VAL A N 1
ATOM 1442 C CA . VAL A 1 197 ? 32.240 -11.616 -34.079 1.00 64.56 197 VAL A CA 1
ATOM 1443 C C . VAL A 1 197 ? 33.717 -11.964 -34.245 1.00 64.56 197 VAL A C 1
ATOM 1445 O O . VAL A 1 197 ? 34.514 -11.102 -34.602 1.00 64.56 197 VAL A O 1
ATOM 1448 N N . ASP A 1 198 ? 34.069 -13.226 -33.985 1.00 55.28 198 ASP A N 1
ATOM 1449 C CA . ASP A 1 198 ? 35.424 -13.795 -34.090 1.00 55.28 198 ASP A CA 1
ATOM 1450 C C . ASP A 1 198 ? 35.309 -15.257 -34.591 1.00 55.28 198 ASP A C 1
ATOM 1452 O O . ASP A 1 198 ? 34.473 -15.982 -34.037 1.00 55.28 198 ASP A O 1
ATOM 1456 N N . PRO 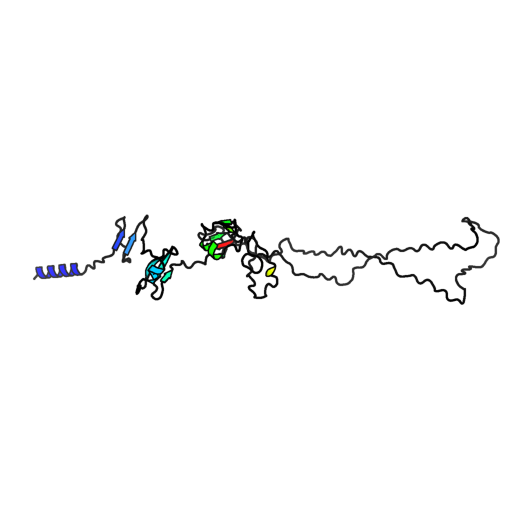A 1 199 ? 36.048 -15.744 -35.623 1.00 58.44 199 PRO A N 1
ATOM 1457 C CA . PRO A 1 199 ? 37.156 -15.141 -36.384 1.00 58.44 199 PRO A CA 1
ATOM 1458 C C . PRO A 1 199 ? 36.702 -14.278 -37.579 1.00 58.44 199 PRO A C 1
ATOM 1460 O O . PRO A 1 199 ? 35.532 -14.338 -37.965 1.00 58.44 199 PRO A O 1
ATOM 1463 N N . PRO A 1 200 ? 37.602 -13.485 -38.210 1.00 51.84 200 PRO A N 1
ATOM 1464 C CA . PRO A 1 200 ? 37.258 -12.532 -39.266 1.00 51.84 200 PRO A CA 1
ATOM 1465 C C . PRO A 1 200 ? 36.984 -13.271 -40.582 1.00 51.84 200 PRO A C 1
ATOM 1467 O O . PRO A 1 200 ? 37.788 -13.241 -41.508 1.00 51.84 200 PRO A O 1
ATOM 1470 N N . ASN A 1 201 ? 35.864 -13.987 -40.682 1.00 53.19 201 ASN A N 1
ATOM 1471 C CA . ASN A 1 201 ? 35.434 -14.604 -41.939 1.00 53.19 201 ASN A CA 1
ATOM 1472 C C . ASN A 1 201 ? 34.385 -13.779 -42.690 1.00 53.19 201 ASN A C 1
ATOM 1474 O O . ASN A 1 201 ? 33.854 -14.265 -43.692 1.00 53.19 201 ASN A O 1
ATOM 1478 N N . THR A 1 202 ? 34.115 -12.539 -42.264 1.00 56.34 202 THR A N 1
ATOM 1479 C CA . THR A 1 202 ? 33.338 -11.587 -43.063 1.00 56.34 202 THR A CA 1
ATOM 1480 C C . THR A 1 202 ? 34.144 -11.230 -44.310 1.00 56.34 202 THR A C 1
ATOM 1482 O O . THR A 1 202 ? 34.822 -10.209 -44.387 1.00 56.34 202 THR A O 1
ATOM 1485 N N . SER A 1 203 ? 34.119 -12.137 -45.275 1.00 57.16 203 SER A N 1
ATOM 1486 C CA . SER A 1 203 ? 34.691 -11.980 -46.595 1.00 57.16 203 SER A CA 1
ATOM 1487 C C . SER A 1 203 ? 33.619 -11.382 -47.492 1.00 57.16 203 SER A C 1
ATOM 1489 O O . SER A 1 203 ? 32.469 -11.821 -47.502 1.00 57.16 203 SER A O 1
ATOM 1491 N N . THR A 1 204 ? 33.982 -10.356 -48.252 1.00 56.12 204 THR A N 1
ATOM 1492 C CA . THR A 1 204 ? 33.198 -9.959 -49.416 1.00 56.12 204 THR A CA 1
ATOM 1493 C C . THR A 1 204 ? 33.708 -10.821 -50.571 1.00 56.12 204 THR A C 1
ATOM 1495 O O . THR A 1 204 ? 34.898 -10.862 -50.865 1.00 56.12 204 THR A O 1
ATOM 1498 N N . ASN A 1 205 ? 32.831 -11.585 -51.218 1.00 53.50 205 ASN A N 1
ATOM 1499 C CA . ASN A 1 205 ? 33.207 -12.473 -52.327 1.00 53.50 205 ASN A CA 1
ATOM 1500 C C . ASN A 1 205 ? 33.375 -11.732 -53.668 1.00 53.50 205 ASN A C 1
ATOM 1502 O O . ASN A 1 205 ? 33.453 -12.366 -54.717 1.00 53.50 205 ASN A O 1
ATOM 1506 N N . THR A 1 206 ? 33.375 -10.398 -53.655 1.00 54.09 206 THR A N 1
ATOM 1507 C CA . THR A 1 206 ? 33.320 -9.584 -54.868 1.00 54.09 206 THR A CA 1
ATOM 1508 C C . THR A 1 206 ? 34.452 -8.566 -54.847 1.00 54.09 206 THR A C 1
ATOM 1510 O O . THR A 1 206 ? 34.354 -7.524 -54.200 1.00 54.09 206 THR A O 1
ATOM 1513 N N . THR A 1 207 ? 35.526 -8.844 -55.586 1.00 59.78 207 THR A N 1
ATOM 1514 C CA . THR A 1 207 ? 36.436 -7.787 -56.038 1.00 59.78 207 THR A CA 1
ATOM 1515 C C . THR A 1 207 ? 35.625 -6.883 -56.961 1.00 59.78 207 THR A C 1
ATOM 1517 O O . THR A 1 207 ? 35.069 -7.353 -57.955 1.00 59.78 207 THR A O 1
ATOM 1520 N N . GLY A 1 208 ? 35.480 -5.602 -56.610 1.00 57.59 208 GLY A N 1
ATOM 1521 C CA . GLY A 1 208 ? 34.753 -4.645 -57.442 1.00 57.59 208 GLY A CA 1
ATOM 1522 C C . GLY A 1 208 ? 35.297 -4.664 -58.874 1.00 57.59 208 GLY A C 1
ATOM 1523 O O . GLY A 1 208 ? 36.481 -4.402 -59.096 1.00 57.59 208 GLY A O 1
ATOM 1524 N N . ASN A 1 209 ? 34.450 -5.009 -59.850 1.00 51.50 209 ASN A N 1
ATOM 1525 C CA . ASN A 1 209 ? 34.835 -4.992 -61.258 1.00 51.50 209 ASN A CA 1
ATOM 1526 C C . ASN A 1 209 ? 35.052 -3.539 -61.686 1.00 51.50 209 ASN A C 1
ATOM 1528 O O . ASN A 1 209 ? 34.105 -2.752 -61.708 1.00 51.50 209 ASN A O 1
ATOM 1532 N N . HIS A 1 210 ? 36.285 -3.193 -62.043 1.00 59.22 210 HIS A N 1
ATOM 1533 C CA . HIS A 1 210 ? 36.601 -1.907 -62.645 1.00 59.22 210 HIS A CA 1
ATOM 1534 C C . HIS A 1 210 ? 37.233 -2.119 -64.022 1.00 59.22 210 HIS A C 1
ATOM 1536 O O . HIS A 1 210 ? 37.957 -3.081 -64.270 1.00 59.22 210 HIS A O 1
ATOM 1542 N N . ARG A 1 211 ? 36.923 -1.208 -64.947 1.00 49.50 211 ARG A N 1
ATOM 1543 C CA . ARG A 1 211 ? 37.483 -1.158 -66.300 1.00 49.50 211 ARG A CA 1
ATOM 1544 C C . ARG A 1 211 ? 38.021 0.239 -66.545 1.00 49.50 211 ARG A C 1
ATOM 1546 O O . ARG A 1 211 ? 37.317 1.215 -66.297 1.00 49.50 211 ARG A O 1
ATOM 1553 N N . HIS A 1 212 ? 39.220 0.337 -67.101 1.00 57.31 212 HIS A N 1
ATOM 1554 C CA . HIS A 1 212 ? 39.732 1.602 -67.612 1.00 57.31 212 HIS A CA 1
ATOM 1555 C C . HIS A 1 212 ? 39.267 1.791 -69.059 1.00 57.31 212 HIS A C 1
ATOM 1557 O O . HIS A 1 212 ? 39.389 0.883 -69.882 1.00 57.31 212 HIS A O 1
ATOM 1563 N N . ARG A 1 213 ? 38.738 2.975 -69.389 1.00 47.34 213 ARG A N 1
ATOM 1564 C CA . ARG A 1 213 ? 38.661 3.423 -70.783 1.00 47.34 213 ARG A CA 1
ATOM 1565 C C . ARG A 1 213 ? 39.983 4.097 -71.114 1.00 47.34 213 ARG A C 1
ATOM 1567 O O . ARG A 1 213 ? 40.239 5.197 -70.637 1.00 47.34 213 ARG A O 1
ATOM 1574 N N . GLN A 1 214 ? 40.806 3.451 -71.931 1.00 55.09 214 GLN A N 1
ATOM 1575 C CA . GLN A 1 214 ? 41.917 4.139 -72.572 1.00 55.09 214 GLN A CA 1
ATOM 1576 C C . GLN A 1 214 ? 41.316 5.134 -73.572 1.00 55.09 214 GLN A C 1
ATOM 1578 O O . GLN A 1 214 ? 40.684 4.733 -74.551 1.00 55.09 214 GLN A O 1
ATOM 1583 N N . GLY A 1 215 ? 41.421 6.430 -73.270 1.00 51.25 215 GLY A N 1
ATOM 1584 C CA . GLY A 1 215 ? 41.080 7.479 -74.225 1.00 51.25 215 GLY A CA 1
ATOM 1585 C C . GLY A 1 215 ? 41.929 7.279 -75.474 1.00 51.25 215 GLY A C 1
ATOM 1586 O O . GLY A 1 215 ? 43.139 7.096 -75.360 1.00 51.25 215 GLY A O 1
ATOM 1587 N N . GLY A 1 216 ? 41.283 7.221 -76.640 1.00 52.56 216 GLY A N 1
ATOM 1588 C CA . GLY A 1 216 ? 41.959 6.960 -77.906 1.00 52.56 216 GLY A CA 1
ATOM 1589 C C . GLY A 1 216 ? 43.147 7.896 -78.100 1.00 52.56 216 GLY A C 1
ATOM 1590 O O . GLY A 1 216 ? 43.061 9.087 -77.804 1.00 52.56 216 GLY A O 1
ATOM 1591 N N . PHE A 1 217 ? 44.256 7.349 -78.588 1.00 57.03 217 PHE A N 1
ATOM 1592 C CA . PHE A 1 217 ? 45.429 8.134 -78.936 1.00 57.03 217 PHE A CA 1
ATOM 1593 C C . PHE A 1 217 ? 45.070 9.090 -80.079 1.00 57.03 217 PHE A C 1
ATOM 1595 O O . PHE A 1 217 ? 45.013 8.699 -81.243 1.00 57.03 217 PHE A O 1
ATOM 1602 N N . THR A 1 218 ? 44.808 10.356 -79.762 1.00 48.84 218 THR A N 1
ATOM 1603 C CA . THR A 1 218 ? 44.796 11.424 -80.761 1.00 48.84 218 THR A CA 1
ATOM 1604 C C . THR A 1 218 ? 46.240 11.756 -81.093 1.00 48.84 218 THR A C 1
ATOM 1606 O O . THR A 1 218 ? 46.876 12.540 -80.389 1.00 48.84 218 THR A O 1
ATOM 1609 N N . ASN A 1 219 ? 46.776 11.144 -82.149 1.00 50.19 219 ASN A N 1
ATOM 1610 C CA . ASN A 1 219 ? 48.035 11.602 -82.714 1.00 50.19 219 ASN A CA 1
ATOM 1611 C C . ASN A 1 219 ? 47.781 12.964 -83.382 1.00 50.19 219 ASN A C 1
ATOM 1613 O O . ASN A 1 219 ? 46.889 13.090 -84.222 1.00 50.19 219 ASN A O 1
ATOM 1617 N N . GLY A 1 220 ? 48.523 13.991 -82.968 1.00 48.78 220 GLY A N 1
ATOM 1618 C CA . GLY A 1 220 ? 48.346 15.399 -83.350 1.00 48.78 220 GLY A CA 1
ATOM 1619 C C . GLY A 1 220 ? 48.716 15.745 -84.795 1.00 48.78 220 GLY A C 1
ATOM 1620 O O . GLY A 1 220 ? 49.149 16.861 -85.056 1.00 48.78 220 GLY A O 1
ATOM 1621 N N . TYR A 1 221 ? 48.534 14.820 -85.737 1.00 56.41 221 TYR A N 1
ATOM 1622 C CA . TYR A 1 221 ? 48.694 15.055 -87.167 1.00 56.41 221 TYR A CA 1
ATOM 1623 C C . TYR A 1 221 ? 47.530 14.401 -87.908 1.00 56.41 221 TYR A C 1
ATOM 1625 O O . TYR A 1 221 ? 47.554 13.202 -88.140 1.00 56.41 221 TYR A O 1
ATOM 1633 N N . GLY A 1 222 ? 46.517 15.207 -88.248 1.00 44.22 222 GLY A N 1
ATOM 1634 C CA . GLY A 1 222 ? 45.541 14.955 -89.316 1.00 44.22 222 GLY A CA 1
ATOM 1635 C C . GLY A 1 222 ? 44.771 13.628 -89.275 1.00 44.22 222 GLY A C 1
ATOM 1636 O O . GLY A 1 222 ? 45.306 12.571 -89.574 1.00 44.22 222 GLY A O 1
ATOM 1637 N N . SER A 1 223 ? 43.463 13.715 -89.022 1.00 46.38 223 SER A N 1
ATOM 1638 C CA . SER A 1 223 ? 42.481 12.636 -89.208 1.00 46.38 223 SER A CA 1
ATOM 1639 C C . SER A 1 223 ? 42.790 11.728 -90.411 1.00 46.38 223 SER A C 1
ATOM 1641 O O . SER A 1 223 ? 42.617 12.128 -91.562 1.00 46.38 223 SER A O 1
ATOM 1643 N N . GLN A 1 224 ? 43.188 10.486 -90.139 1.00 47.56 224 GLN A N 1
ATOM 1644 C CA . GLN A 1 224 ? 43.038 9.380 -91.075 1.00 47.56 224 GLN A CA 1
ATOM 1645 C C . GLN A 1 224 ? 42.095 8.367 -90.433 1.00 47.56 224 GLN A C 1
ATOM 1647 O O . GLN A 1 224 ? 42.497 7.509 -89.651 1.00 47.56 224 GLN A O 1
ATOM 1652 N N . TYR A 1 225 ? 40.807 8.494 -90.756 1.00 43.28 225 TYR A N 1
ATOM 1653 C CA . TYR A 1 225 ? 39.882 7.370 -90.675 1.00 43.28 225 TYR A CA 1
ATOM 1654 C C . TYR A 1 225 ? 40.427 6.279 -91.604 1.00 43.28 225 TYR A C 1
ATOM 1656 O O . TYR A 1 225 ? 40.216 6.338 -92.813 1.00 43.28 225 TYR A O 1
ATOM 1664 N N . LEU A 1 226 ? 41.160 5.309 -91.060 1.00 45.12 226 LEU A N 1
ATOM 1665 C CA . LEU A 1 226 ? 41.425 4.062 -91.766 1.00 45.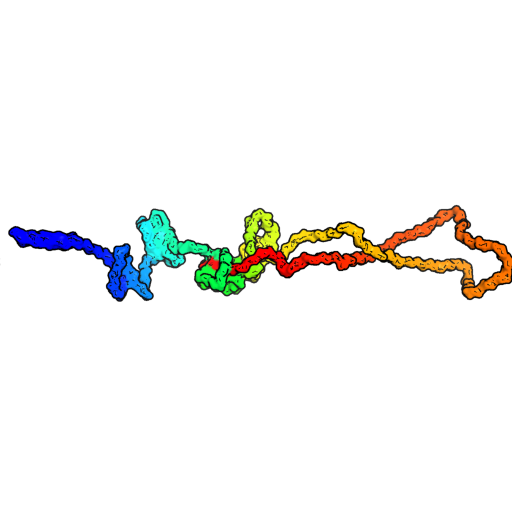12 226 LEU A CA 1
ATOM 1666 C C . LEU A 1 226 ? 40.235 3.134 -91.492 1.00 45.12 226 LEU A C 1
ATOM 1668 O O . LEU A 1 226 ? 40.011 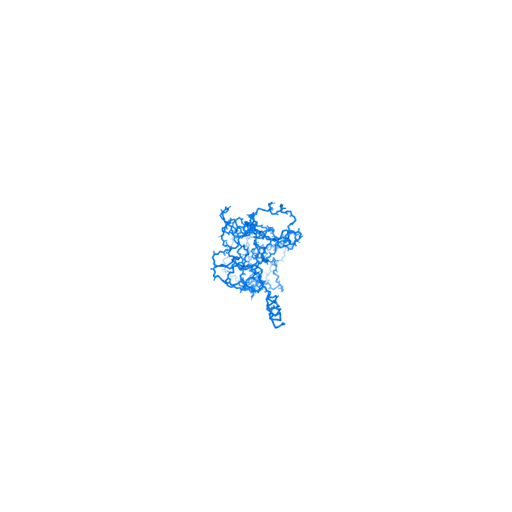2.765 -90.335 1.00 45.12 226 LEU A O 1
ATOM 1672 N N . PRO A 1 227 ? 39.426 2.787 -92.510 1.00 38.28 227 PRO A N 1
ATOM 1673 C CA . PRO A 1 227 ? 38.372 1.800 -92.350 1.00 38.28 227 PRO A CA 1
ATOM 1674 C C . PRO A 1 227 ? 38.993 0.468 -91.930 1.00 38.28 227 PRO A C 1
ATOM 1676 O O . PRO A 1 227 ? 40.062 0.089 -92.413 1.00 38.28 227 PRO A O 1
ATOM 1679 N N . ALA A 1 228 ? 38.308 -0.256 -91.047 1.00 44.81 228 ALA A N 1
ATOM 1680 C CA . ALA A 1 228 ? 38.660 -1.631 -90.735 1.00 44.81 228 ALA A CA 1
ATOM 1681 C C . ALA A 1 228 ? 38.739 -2.451 -92.037 1.00 44.81 228 ALA A C 1
ATOM 1683 O O . ALA A 1 228 ? 37.762 -2.540 -92.777 1.00 44.81 228 ALA A O 1
ATOM 1684 N N . GLY A 1 229 ? 39.906 -3.045 -92.296 1.00 50.88 229 GLY A N 1
ATOM 1685 C CA . GLY A 1 229 ? 40.130 -3.949 -93.423 1.00 50.88 229 GLY A CA 1
ATOM 1686 C C . GLY A 1 229 ? 40.743 -3.286 -94.656 1.00 50.88 229 GLY A C 1
ATOM 1687 O O . GLY A 1 229 ? 40.083 -3.108 -95.673 1.00 50.88 229 GLY A O 1
ATOM 1688 N N . SER A 1 230 ? 42.042 -2.995 -94.611 1.00 39.22 230 SER A N 1
ATOM 1689 C CA . SER A 1 230 ? 42.859 -2.834 -95.819 1.00 39.22 230 SER A CA 1
ATOM 1690 C C . SER A 1 230 ? 44.093 -3.716 -95.687 1.00 39.22 230 SER A C 1
ATOM 1692 O O . SER A 1 230 ? 45.074 -3.371 -95.037 1.00 39.22 230 SER A O 1
ATOM 1694 N N . TYR A 1 231 ? 43.970 -4.916 -96.250 1.00 42.16 231 TYR A N 1
ATOM 1695 C CA . TYR A 1 231 ? 45.040 -5.890 -96.423 1.00 42.16 231 TYR A CA 1
ATOM 1696 C C . TYR A 1 231 ? 45.960 -5.361 -97.531 1.00 42.16 231 TYR A C 1
ATOM 1698 O O . TYR A 1 231 ? 45.494 -5.202 -98.658 1.00 42.16 231 TYR A O 1
ATOM 1706 N N . ASN A 1 232 ? 47.224 -5.047 -97.232 1.00 44.16 232 ASN A N 1
ATOM 1707 C CA . ASN A 1 232 ? 48.199 -4.680 -98.262 1.00 44.16 232 ASN A CA 1
ATOM 1708 C C . ASN A 1 232 ? 48.983 -5.937 -98.694 1.00 44.16 232 ASN A C 1
ATOM 1710 O O . ASN A 1 232 ? 49.728 -6.481 -97.876 1.00 44.16 232 ASN A O 1
ATOM 1714 N N . PRO A 1 233 ? 48.810 -6.439 -99.933 1.00 48.03 233 PRO A N 1
ATOM 1715 C CA . PRO A 1 233 ? 49.449 -7.651 -100.411 1.00 48.03 233 PRO A CA 1
ATOM 1716 C C . PRO A 1 233 ? 50.712 -7.292 -101.203 1.00 48.03 233 PRO A C 1
ATOM 1718 O O . PRO A 1 233 ? 50.688 -7.183 -102.426 1.00 48.03 233 PRO A O 1
ATOM 1721 N N . SER A 1 234 ? 51.838 -7.119 -100.523 1.00 39.88 234 SER A N 1
ATOM 1722 C CA . SER A 1 234 ? 53.153 -7.118 -101.178 1.00 39.88 234 SER A CA 1
ATOM 1723 C C . SER A 1 234 ? 54.208 -7.481 -100.144 1.00 39.88 234 SER A C 1
ATOM 1725 O O . SER A 1 234 ? 54.406 -6.748 -99.180 1.00 39.88 234 SER A O 1
ATOM 1727 N N . GLY A 1 235 ? 54.783 -8.671 -100.298 1.00 38.25 235 GLY A N 1
ATOM 1728 C CA . GLY A 1 235 ? 55.406 -9.412 -99.210 1.00 38.25 235 GLY A CA 1
ATOM 1729 C C . GLY A 1 235 ? 56.827 -9.015 -98.819 1.00 38.25 235 GLY A C 1
ATOM 1730 O O . GLY A 1 235 ? 57.626 -8.593 -99.646 1.00 38.25 235 GLY A O 1
ATOM 1731 N N . SER A 1 236 ? 57.146 -9.323 -97.566 1.00 35.34 236 SER A N 1
ATOM 1732 C CA . SER A 1 236 ? 58.318 -10.109 -97.170 1.00 35.34 236 SER A CA 1
ATOM 1733 C C . SER A 1 236 ? 57.958 -10.868 -95.882 1.00 35.34 236 S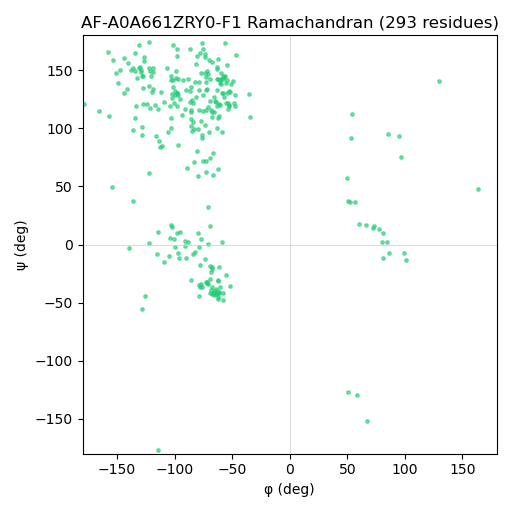ER A C 1
ATOM 1735 O O . SER A 1 236 ? 57.239 -10.316 -95.048 1.00 35.34 236 SER A O 1
ATOM 1737 N N . PRO A 1 237 ? 58.352 -12.144 -95.728 1.00 50.59 237 PRO A N 1
ATOM 1738 C CA . PRO A 1 237 ? 58.188 -12.860 -94.470 1.00 50.59 237 PRO A CA 1
ATOM 1739 C C . PRO A 1 237 ? 59.219 -12.327 -93.465 1.00 50.59 237 PRO A C 1
ATOM 1741 O O . PRO A 1 237 ? 60.316 -11.960 -93.873 1.00 50.59 237 PRO A O 1
ATOM 1744 N N . ASP A 1 238 ? 58.844 -12.323 -92.189 1.00 46.78 238 ASP A N 1
ATOM 1745 C CA . ASP A 1 238 ? 59.627 -11.884 -91.024 1.00 46.78 238 ASP A CA 1
ATOM 1746 C C . ASP A 1 238 ? 59.558 -10.377 -90.727 1.00 46.78 238 ASP A C 1
ATOM 1748 O O . ASP A 1 238 ? 60.300 -9.575 -91.276 1.00 46.78 238 ASP A O 1
ATOM 1752 N N . GLU A 1 239 ? 58.644 -9.992 -89.829 1.00 37.06 239 GLU A N 1
ATOM 1753 C CA . GLU A 1 239 ? 59.022 -9.520 -88.487 1.00 37.06 239 GLU A CA 1
ATOM 1754 C C . GLU A 1 239 ? 57.771 -9.184 -87.652 1.00 37.06 239 GLU A C 1
ATOM 1756 O O . GLU A 1 239 ? 56.938 -8.346 -87.998 1.00 37.06 239 GLU A O 1
ATOM 1761 N N . PHE A 1 240 ? 57.639 -9.873 -86.517 1.00 53.09 240 PHE A N 1
ATOM 1762 C CA . PHE A 1 240 ? 56.935 -9.337 -85.359 1.00 53.09 240 PHE A CA 1
ATOM 1763 C C . PHE A 1 240 ? 57.690 -8.076 -84.924 1.00 53.09 240 PHE A C 1
ATOM 1765 O O . PHE A 1 240 ? 58.782 -8.219 -84.383 1.00 53.09 240 PHE A O 1
ATOM 1772 N N . ASP A 1 241 ? 57.129 -6.876 -85.095 1.00 43.16 241 ASP A N 1
ATOM 1773 C CA . ASP A 1 241 ? 57.662 -5.693 -84.408 1.00 43.16 241 ASP A CA 1
ATOM 1774 C C . ASP A 1 241 ? 56.684 -5.197 -83.342 1.00 43.16 241 ASP A C 1
ATOM 1776 O O . ASP A 1 241 ? 55.829 -4.327 -83.531 1.00 43.16 241 ASP A O 1
ATOM 1780 N N . SER A 1 242 ? 56.807 -5.832 -82.181 1.00 51.44 242 SER A N 1
ATOM 1781 C CA . SER A 1 242 ? 56.372 -5.313 -80.896 1.00 51.44 242 SER A CA 1
ATOM 1782 C C . SER A 1 242 ? 57.262 -4.134 -80.496 1.00 51.44 242 SER A C 1
ATOM 1784 O O . SER A 1 242 ? 58.091 -4.266 -79.598 1.00 51.44 242 SER A O 1
ATOM 1786 N N . ASN A 1 243 ? 57.087 -2.974 -81.123 1.00 39.56 243 ASN A N 1
ATOM 1787 C CA . ASN A 1 243 ? 57.834 -1.775 -80.750 1.00 39.56 243 ASN A CA 1
ATOM 1788 C C . ASN A 1 243 ? 57.085 -0.981 -79.665 1.00 39.56 243 ASN A C 1
ATOM 1790 O O . ASN A 1 243 ? 56.587 0.127 -79.867 1.00 39.56 243 ASN A O 1
ATOM 1794 N N . ILE A 1 244 ? 56.969 -1.598 -78.485 1.00 48.03 244 ILE A N 1
ATOM 1795 C CA . ILE A 1 244 ? 56.788 -0.873 -77.228 1.00 48.03 244 ILE A CA 1
ATOM 1796 C C . ILE A 1 244 ? 58.143 -0.925 -76.519 1.00 48.03 244 ILE A C 1
ATOM 1798 O O . ILE A 1 244 ? 58.609 -2.000 -76.158 1.00 48.03 244 ILE A O 1
ATOM 1802 N N . MET A 1 245 ? 58.697 0.266 -76.281 1.00 43.69 245 MET A N 1
ATOM 1803 C CA . MET A 1 245 ? 59.890 0.602 -75.488 1.00 43.69 245 MET A CA 1
ATOM 1804 C C . MET A 1 245 ? 61.205 0.738 -76.263 1.00 43.69 245 MET A C 1
ATOM 1806 O O . MET A 1 245 ? 61.987 -0.200 -76.336 1.00 43.69 245 MET A O 1
ATOM 1810 N N . ASN A 1 246 ? 61.522 1.971 -76.672 1.00 41.16 246 ASN A N 1
ATOM 1811 C CA . ASN A 1 246 ? 62.686 2.669 -76.115 1.00 41.16 246 ASN A CA 1
ATOM 1812 C C . ASN A 1 246 ? 62.648 4.168 -76.468 1.00 41.16 246 ASN A C 1
ATOM 1814 O O . ASN A 1 246 ? 62.803 4.542 -77.627 1.00 41.16 246 ASN A O 1
ATOM 1818 N N . SER A 1 247 ? 62.510 5.037 -75.470 1.00 37.25 247 SER A N 1
ATOM 1819 C CA . SER A 1 247 ? 63.014 6.408 -75.574 1.00 37.25 247 SER A CA 1
ATOM 1820 C C . SER A 1 247 ? 63.750 6.738 -74.284 1.00 37.25 247 SER A C 1
ATOM 1822 O O . SER A 1 247 ? 63.140 6.847 -73.219 1.00 37.25 247 SER A O 1
ATOM 1824 N N . GLY A 1 248 ? 65.073 6.824 -74.399 1.00 34.34 248 GLY A N 1
ATOM 1825 C CA . GLY A 1 248 ? 65.969 7.216 -73.328 1.00 34.34 248 GLY A CA 1
ATOM 1826 C C . GLY A 1 248 ? 65.815 8.681 -72.916 1.00 34.34 248 GLY A C 1
ATOM 1827 O O . GLY A 1 248 ? 65.362 9.520 -73.688 1.00 34.34 248 GLY A O 1
ATOM 1828 N N . GLU A 1 249 ? 66.246 8.913 -71.676 1.00 41.53 249 GLU A N 1
ATOM 1829 C CA . GLU A 1 249 ? 66.717 10.168 -71.080 1.00 41.53 249 GLU A CA 1
ATOM 1830 C C . GLU A 1 249 ? 65.806 11.398 -71.187 1.00 41.53 249 GLU A C 1
ATOM 1832 O O . GLU A 1 249 ? 65.915 12.224 -72.089 1.00 41.53 249 GLU A O 1
ATOM 1837 N N . GLY A 1 250 ? 64.973 11.574 -70.158 1.00 35.00 250 GLY A N 1
ATOM 1838 C CA . GLY A 1 250 ? 64.272 12.836 -69.938 1.00 35.00 250 GLY A CA 1
ATOM 1839 C C . GLY A 1 250 ? 63.094 12.764 -68.977 1.00 35.00 250 GLY A C 1
ATOM 1840 O O . GLY A 1 250 ? 62.038 13.257 -69.316 1.00 35.00 250 GLY A O 1
ATOM 1841 N N . GLY A 1 251 ? 63.249 12.144 -67.801 1.00 43.47 251 GLY A N 1
ATOM 1842 C CA . GLY A 1 251 ? 62.422 12.453 -66.624 1.00 43.47 251 GLY A CA 1
ATOM 1843 C C . GLY A 1 251 ? 60.893 12.433 -66.771 1.00 43.47 251 GLY A C 1
ATOM 1844 O O . GLY A 1 251 ? 60.241 13.238 -66.118 1.00 43.47 251 GLY A O 1
ATOM 1845 N N . GLU A 1 252 ? 60.304 11.532 -67.555 1.00 40.41 252 GLU A N 1
ATOM 1846 C CA . GLU A 1 252 ? 58.844 11.410 -67.611 1.00 40.41 252 GLU A CA 1
ATOM 1847 C C . GLU A 1 252 ? 58.367 10.391 -66.575 1.00 40.41 252 GLU A C 1
ATOM 1849 O O . GLU A 1 252 ? 58.720 9.209 -66.586 1.00 40.41 252 GLU A O 1
ATOM 1854 N N . THR A 1 253 ? 57.594 10.885 -65.614 1.00 41.62 253 THR A N 1
ATOM 1855 C CA . THR A 1 253 ? 57.092 10.102 -64.486 1.00 41.62 253 THR A CA 1
ATOM 1856 C C . THR A 1 253 ? 56.095 9.077 -65.024 1.00 41.62 253 THR A C 1
ATOM 1858 O O . THR A 1 253 ? 55.037 9.449 -65.528 1.00 41.62 253 THR A O 1
ATOM 1861 N N . LEU A 1 254 ? 56.431 7.786 -64.936 1.00 43.81 254 LEU A N 1
ATOM 1862 C CA . LEU A 1 254 ? 55.498 6.690 -65.219 1.00 43.81 254 LEU A CA 1
ATOM 1863 C C . LEU A 1 254 ? 54.178 6.970 -64.475 1.00 43.81 254 LEU A C 1
ATOM 1865 O O . LEU A 1 254 ? 54.240 7.236 -63.269 1.00 43.81 254 LEU A O 1
ATOM 1869 N N . PRO A 1 255 ? 52.996 6.933 -65.121 1.00 47.88 255 PRO A N 1
ATOM 1870 C CA . PRO A 1 255 ? 51.751 7.176 -64.414 1.00 47.88 255 PRO A CA 1
ATOM 1871 C C . PRO A 1 255 ? 51.490 5.986 -63.493 1.00 47.88 255 PRO A C 1
ATOM 1873 O O . PRO A 1 255 ? 50.982 4.942 -63.900 1.00 47.88 255 PRO A O 1
ATOM 1876 N N . TYR A 1 256 ? 51.879 6.150 -62.232 1.00 44.06 256 TYR A N 1
ATOM 1877 C CA . TYR A 1 256 ? 51.417 5.323 -61.132 1.00 44.06 256 TYR A CA 1
ATOM 1878 C C . TYR A 1 256 ? 49.886 5.308 -61.185 1.00 44.06 256 TYR A C 1
ATOM 1880 O O . TYR A 1 256 ? 49.256 6.362 -61.309 1.00 44.06 256 TYR A O 1
ATOM 1888 N N . THR A 1 257 ? 49.267 4.131 -61.109 1.00 49.81 257 THR A N 1
ATOM 1889 C CA . THR A 1 257 ? 47.815 4.045 -60.950 1.00 49.81 257 THR A CA 1
ATOM 1890 C C . THR A 1 257 ? 47.465 4.695 -59.615 1.00 49.81 257 THR A C 1
ATOM 1892 O O . THR A 1 257 ? 47.829 4.182 -58.556 1.00 49.81 257 THR A O 1
ATOM 1895 N N . GLY A 1 258 ? 46.847 5.874 -59.674 1.00 49.00 258 GLY A N 1
ATOM 1896 C CA . GLY A 1 258 ? 46.462 6.640 -58.497 1.00 49.00 258 GLY A CA 1
ATOM 1897 C C . GLY A 1 258 ? 45.449 5.903 -57.620 1.00 49.00 258 GLY A C 1
ATOM 1898 O O . GLY A 1 258 ? 44.760 4.988 -58.069 1.00 49.00 258 GLY A O 1
ATOM 1899 N N . TYR A 1 259 ? 45.405 6.343 -56.363 1.00 48.44 259 TYR A N 1
ATOM 1900 C CA . TYR A 1 259 ? 44.576 5.866 -55.257 1.00 48.44 259 TYR A CA 1
ATOM 1901 C C . TYR A 1 259 ? 43.174 5.416 -55.698 1.00 48.44 259 TYR A C 1
ATOM 1903 O O . TYR A 1 259 ? 42.457 6.145 -56.386 1.00 48.44 259 TYR A O 1
ATOM 1911 N N . VAL A 1 260 ? 42.788 4.211 -55.273 1.00 55.66 260 VAL A N 1
ATOM 1912 C CA . VAL A 1 260 ? 41.427 3.684 -55.413 1.00 55.66 260 VAL A CA 1
ATOM 1913 C C . VAL A 1 260 ? 40.484 4.695 -54.758 1.00 55.66 260 VAL A C 1
ATOM 1915 O O . VAL A 1 260 ? 40.669 5.028 -53.591 1.00 55.66 260 VAL A O 1
ATOM 1918 N N . GLY A 1 261 ? 39.520 5.235 -55.506 1.00 59.91 261 GLY A N 1
ATOM 1919 C CA . GLY A 1 261 ? 38.506 6.113 -54.922 1.00 59.91 261 GLY A CA 1
ATOM 1920 C C . GLY A 1 261 ? 37.752 5.387 -53.806 1.00 59.91 261 GLY A C 1
ATOM 1921 O O . GLY A 1 261 ? 37.541 4.171 -53.901 1.00 59.91 261 GLY A O 1
ATOM 1922 N N . ASP A 1 262 ? 37.366 6.134 -52.766 1.00 50.34 262 ASP A N 1
ATOM 1923 C CA . ASP A 1 262 ? 36.560 5.621 -51.656 1.00 50.34 262 ASP A CA 1
ATOM 1924 C C . ASP A 1 262 ? 35.372 4.827 -52.205 1.00 50.34 262 ASP A C 1
ATOM 1926 O O . ASP A 1 262 ? 34.523 5.350 -52.931 1.00 50.34 262 ASP A O 1
ATOM 1930 N N . HIS A 1 263 ? 35.316 3.546 -51.862 1.00 64.38 263 HIS A N 1
ATOM 1931 C CA . HIS A 1 263 ? 34.153 2.713 -52.112 1.00 64.38 263 HIS A CA 1
ATOM 1932 C C . HIS A 1 263 ? 33.828 1.935 -50.848 1.00 64.38 263 HIS A C 1
ATOM 1934 O O . HIS A 1 263 ? 34.707 1.529 -50.090 1.00 64.38 263 HIS A O 1
ATOM 1940 N N . SER A 1 264 ? 32.536 1.754 -50.609 1.00 52.59 264 SER A N 1
ATOM 1941 C CA . SER A 1 264 ? 32.030 1.040 -49.450 1.00 52.59 264 SER A CA 1
ATOM 1942 C C . SER A 1 264 ? 31.621 -0.376 -49.837 1.00 52.59 264 SER A C 1
ATOM 1944 O O . SER A 1 264 ? 31.041 -0.620 -50.897 1.00 52.59 264 SER A O 1
ATOM 1946 N N . HIS A 1 265 ? 31.903 -1.323 -48.947 1.00 58.75 265 HIS A N 1
ATOM 1947 C CA . HIS A 1 265 ? 31.321 -2.654 -48.997 1.00 58.75 265 HIS A CA 1
ATOM 1948 C C . HIS A 1 265 ? 30.166 -2.734 -48.006 1.00 58.75 265 HIS A C 1
ATOM 1950 O O . HIS A 1 265 ? 30.312 -2.378 -46.838 1.00 58.75 265 HIS A O 1
ATOM 1956 N N . THR A 1 266 ? 29.027 -3.259 -48.449 1.00 51.41 266 THR A N 1
ATOM 1957 C CA . THR A 1 266 ? 27.970 -3.678 -47.528 1.00 51.41 266 THR A CA 1
ATOM 1958 C C . THR A 1 266 ? 28.292 -5.089 -47.046 1.00 51.41 266 THR A C 1
ATOM 1960 O O . THR A 1 266 ? 28.153 -6.057 -47.792 1.00 51.41 266 THR A O 1
ATOM 1963 N N . VAL A 1 267 ? 28.749 -5.217 -45.801 1.00 61.66 267 VAL A N 1
ATOM 1964 C CA . VAL A 1 267 ? 28.882 -6.521 -45.141 1.00 61.66 267 VAL A CA 1
ATOM 1965 C C . VAL A 1 267 ? 27.494 -6.934 -44.654 1.00 61.66 267 VAL A C 1
ATOM 1967 O O . VAL A 1 267 ? 27.021 -6.465 -43.624 1.00 61.66 267 VAL A O 1
ATOM 1970 N N . ASN A 1 268 ? 26.817 -7.796 -45.413 1.00 55.84 268 ASN A N 1
ATOM 1971 C CA . ASN A 1 268 ? 25.564 -8.407 -44.976 1.00 55.84 268 ASN A CA 1
ATOM 1972 C C . ASN A 1 268 ? 25.878 -9.617 -44.091 1.00 55.84 268 ASN A C 1
ATOM 1974 O O . ASN A 1 268 ? 26.159 -10.703 -44.596 1.00 55.84 268 ASN A O 1
ATOM 1978 N N . ILE A 1 269 ? 25.811 -9.449 -42.770 1.00 60.91 269 ILE A N 1
ATOM 1979 C CA . ILE A 1 269 ? 25.842 -10.580 -41.836 1.00 60.91 269 ILE A CA 1
ATOM 1980 C C . ILE A 1 269 ? 24.431 -11.180 -41.795 1.00 60.91 269 ILE A C 1
ATOM 1982 O O . ILE A 1 269 ? 23.638 -10.898 -40.903 1.00 60.91 269 ILE A O 1
ATOM 1986 N N . SER A 1 270 ? 24.087 -12.003 -42.788 1.00 54.69 270 SER A N 1
ATOM 1987 C CA . SER A 1 270 ? 22.769 -12.655 -42.888 1.00 54.69 270 SER A CA 1
ATOM 1988 C C . SER A 1 270 ? 22.540 -13.762 -41.849 1.00 54.69 270 SER A C 1
ATOM 1990 O O . SER A 1 270 ? 21.492 -14.400 -41.857 1.00 54.69 270 SER A O 1
ATOM 1992 N N . ALA A 1 271 ? 23.521 -14.020 -40.978 1.00 51.69 271 ALA A N 1
ATOM 1993 C CA . ALA A 1 271 ? 23.470 -15.067 -39.965 1.00 51.69 271 ALA A CA 1
ATOM 1994 C C . ALA A 1 271 ? 23.982 -14.602 -38.592 1.00 51.69 271 ALA A C 1
ATOM 1996 O O . ALA A 1 271 ? 24.546 -15.400 -37.846 1.00 51.69 271 ALA A O 1
ATOM 1997 N N . PHE A 1 272 ? 23.696 -13.356 -38.194 1.00 55.91 272 PHE A N 1
ATOM 1998 C CA . PHE A 1 272 ? 23.440 -13.116 -36.771 1.00 55.91 272 PHE A CA 1
ATOM 1999 C C . PHE A 1 272 ? 22.070 -13.718 -36.466 1.00 55.91 272 PHE A C 1
ATOM 2001 O O . PHE A 1 272 ? 21.065 -13.030 -36.328 1.00 55.91 272 PHE A O 1
ATOM 2008 N N . ASN A 1 273 ? 22.009 -15.048 -36.440 1.00 51.41 273 ASN A N 1
ATOM 2009 C CA . ASN A 1 273 ? 20.892 -15.699 -35.801 1.00 51.41 273 ASN A CA 1
ATOM 2010 C C . ASN A 1 273 ? 21.185 -15.564 -34.310 1.00 51.41 273 ASN A C 1
ATOM 2012 O O . ASN A 1 273 ? 21.886 -16.393 -33.729 1.00 51.41 273 ASN A O 1
ATOM 2016 N N . SER A 1 274 ? 20.682 -14.501 -33.686 1.00 56.12 274 SER A N 1
ATOM 2017 C CA . SER A 1 274 ? 20.365 -14.528 -32.263 1.00 56.12 274 SER A CA 1
ATOM 2018 C C . SER A 1 274 ? 19.271 -15.586 -32.069 1.00 56.12 274 SER A C 1
ATOM 2020 O O . SER A 1 274 ? 18.138 -15.285 -31.717 1.00 56.12 274 SER A O 1
ATOM 2022 N N . ALA A 1 275 ? 19.601 -16.858 -32.325 1.00 47.09 275 ALA A N 1
ATOM 2023 C CA . ALA A 1 275 ? 18.687 -18.001 -32.375 1.00 47.09 275 ALA A CA 1
ATOM 2024 C C . ALA A 1 275 ? 18.126 -18.374 -30.995 1.00 47.09 275 ALA A C 1
ATOM 2026 O O . ALA A 1 275 ? 17.614 -19.466 -30.785 1.00 47.09 275 ALA A O 1
ATOM 2027 N N . SER A 1 276 ? 18.254 -17.471 -30.035 1.00 53.62 276 SER A N 1
ATOM 2028 C CA . SER A 1 276 ? 17.661 -17.540 -28.720 1.00 53.62 276 SER A CA 1
ATOM 2029 C C . SER A 1 276 ? 17.508 -16.112 -28.190 1.00 53.62 276 SER A C 1
ATOM 2031 O O . SER A 1 276 ? 17.928 -15.803 -27.076 1.00 53.62 276 SER A O 1
ATOM 2033 N N . SER A 1 277 ? 16.934 -15.196 -28.977 1.00 55.06 277 SER A N 1
ATOM 2034 C CA . SER A 1 277 ? 16.246 -14.073 -28.343 1.00 55.06 277 SER A CA 1
ATOM 2035 C C . SER A 1 277 ? 15.133 -14.694 -27.509 1.00 55.06 277 SER A C 1
ATOM 2037 O O . SER A 1 277 ? 14.328 -15.451 -28.057 1.00 55.06 277 SER A O 1
ATOM 2039 N N . GLY A 1 278 ? 15.164 -14.465 -26.197 1.00 55.62 278 GLY A N 1
ATOM 2040 C CA . GLY A 1 278 ? 14.191 -15.010 -25.259 1.00 55.62 278 GLY A CA 1
ATOM 2041 C C . GLY A 1 278 ? 12.750 -14.845 -25.744 1.00 55.62 278 GLY A C 1
ATOM 2042 O O . GLY A 1 278 ? 12.447 -14.060 -26.646 1.00 55.62 278 GLY A O 1
ATOM 2043 N N . ASN A 1 279 ? 11.843 -15.602 -25.136 1.00 59.19 279 ASN A N 1
ATOM 2044 C CA . ASN A 1 279 ? 10.418 -15.327 -25.295 1.00 59.19 279 ASN A CA 1
ATOM 2045 C C . ASN A 1 279 ? 10.109 -13.872 -24.868 1.00 59.19 279 ASN A C 1
ATOM 2047 O O . ASN A 1 279 ? 10.957 -13.163 -24.331 1.00 59.19 279 ASN A O 1
ATOM 2051 N N . ASN A 1 280 ? 8.874 -13.415 -25.071 1.00 60.97 280 ASN A N 1
ATOM 2052 C CA . ASN A 1 280 ? 8.421 -12.084 -24.639 1.00 60.97 280 ASN A CA 1
ATOM 2053 C C . ASN A 1 280 ? 8.547 -11.822 -23.115 1.00 60.97 280 ASN A C 1
ATOM 2055 O O . ASN A 1 280 ? 8.131 -10.766 -22.646 1.00 60.97 280 ASN A O 1
ATOM 2059 N N . GLU A 1 281 ? 9.076 -12.773 -22.341 1.00 56.81 281 GLU A N 1
ATOM 2060 C CA . GLU A 1 281 ? 9.235 -12.727 -20.895 1.00 56.81 281 GLU A CA 1
ATOM 2061 C C . GLU A 1 281 ? 10.700 -12.423 -20.541 1.00 56.81 281 GLU A C 1
ATOM 2063 O O . GLU A 1 281 ? 11.568 -13.292 -20.536 1.00 56.81 281 GLU A O 1
ATOM 2068 N N . THR A 1 282 ? 10.988 -11.168 -20.208 1.00 60.91 282 THR A N 1
ATOM 2069 C CA . THR A 1 282 ? 12.325 -10.708 -19.783 1.00 60.91 282 THR A CA 1
ATOM 2070 C C . THR A 1 282 ? 12.496 -10.674 -18.261 1.00 60.91 282 THR A C 1
ATOM 2072 O O . THR A 1 282 ? 13.483 -10.153 -17.741 1.00 60.91 282 THR A O 1
ATOM 2075 N N . ARG A 1 283 ? 11.543 -11.259 -17.523 1.00 68.25 283 ARG A N 1
ATOM 2076 C CA . ARG A 1 283 ? 11.506 -11.305 -16.056 1.00 68.25 283 ARG A CA 1
ATOM 2077 C C . ARG A 1 283 ? 12.025 -12.656 -15.527 1.00 68.25 283 ARG A C 1
ATOM 2079 O O . ARG A 1 283 ? 11.831 -13.673 -16.188 1.00 68.25 283 ARG A O 1
ATOM 2086 N N . PRO A 1 284 ? 12.645 -12.713 -14.329 1.00 74.69 284 PRO A N 1
ATOM 2087 C CA . PRO A 1 284 ? 12.952 -13.980 -13.659 1.00 74.69 284 PRO A CA 1
ATOM 2088 C C . PRO A 1 284 ? 11.701 -14.853 -13.487 1.00 74.69 284 PRO A C 1
ATOM 2090 O O . PRO A 1 284 ? 10.594 -14.317 -13.373 1.00 74.69 284 PRO A O 1
ATOM 2093 N N . THR A 1 285 ? 11.881 -16.177 -13.387 1.00 78.88 285 THR A N 1
ATOM 2094 C CA . THR A 1 285 ? 10.806 -17.115 -13.024 1.00 78.88 285 THR A CA 1
ATOM 2095 C C . THR A 1 285 ? 10.068 -16.608 -11.786 1.00 78.88 285 THR A C 1
ATOM 2097 O O . THR A 1 285 ? 10.685 -16.393 -10.741 1.00 78.88 285 THR A O 1
ATOM 2100 N N . ASN A 1 286 ? 8.758 -16.403 -11.905 1.00 81.12 286 ASN A N 1
ATOM 2101 C CA . ASN A 1 286 ? 7.934 -15.787 -10.872 1.00 81.12 286 ASN A CA 1
ATOM 2102 C C . ASN A 1 286 ? 6.723 -16.662 -10.513 1.00 81.12 286 ASN A C 1
ATOM 2104 O O . ASN A 1 286 ? 6.353 -17.588 -11.235 1.00 81.12 286 ASN A O 1
ATOM 2108 N N . VAL A 1 287 ? 6.143 -16.382 -9.347 1.00 86.06 287 VAL A N 1
ATOM 2109 C CA . VAL A 1 287 ? 4.887 -16.967 -8.869 1.00 86.06 287 VAL A CA 1
ATOM 2110 C C . VAL A 1 287 ? 3.927 -15.817 -8.610 1.00 86.06 287 VAL A C 1
ATOM 2112 O O . VAL A 1 287 ? 4.320 -14.804 -8.029 1.00 86.06 287 VAL A O 1
ATOM 2115 N N . TYR A 1 288 ? 2.678 -15.977 -9.039 1.00 86.06 288 TYR A N 1
ATOM 2116 C CA . TYR A 1 288 ? 1.654 -14.953 -8.892 1.00 86.06 288 TYR A CA 1
ATOM 2117 C C . TYR A 1 288 ? 1.048 -14.990 -7.491 1.00 86.06 288 TYR A C 1
ATOM 2119 O O . TYR A 1 288 ? 0.574 -16.025 -7.024 1.00 86.06 288 TYR A O 1
ATOM 2127 N N . VAL A 1 289 ? 1.062 -13.828 -6.851 1.00 94.00 289 VAL A N 1
ATOM 2128 C CA . VAL A 1 289 ? 0.354 -13.507 -5.612 1.00 94.00 289 VAL A CA 1
ATOM 2129 C C . VAL A 1 289 ? -0.263 -12.129 -5.793 1.00 94.00 289 VAL A C 1
ATOM 2131 O O . VAL A 1 289 ? 0.283 -11.301 -6.530 1.00 94.00 289 VAL A O 1
ATOM 2134 N N . ASP A 1 290 ? -1.370 -11.872 -5.112 1.00 96.38 290 ASP A N 1
ATOM 2135 C CA . ASP A 1 290 ? -1.895 -10.517 -5.031 1.00 96.38 290 ASP A CA 1
ATOM 2136 C C . ASP A 1 290 ? -1.069 -9.714 -4.030 1.00 96.38 290 ASP A C 1
ATOM 2138 O O . ASP A 1 290 ? -0.567 -10.242 -3.037 1.00 96.38 290 ASP A O 1
ATOM 2142 N N . TYR A 1 291 ? -0.932 -8.417 -4.274 1.00 97.62 291 TYR A N 1
ATOM 2143 C CA . TYR A 1 291 ? -0.453 -7.496 -3.253 1.00 97.62 291 TYR A CA 1
ATOM 2144 C C . TYR A 1 291 ? -1.652 -6.782 -2.651 1.00 97.62 291 TYR A C 1
ATOM 2146 O O . TYR A 1 291 ? -2.476 -6.230 -3.379 1.00 97.62 291 TYR A O 1
ATOM 2154 N N . ILE A 1 292 ? -1.739 -6.789 -1.324 1.00 98.00 292 ILE A N 1
ATOM 2155 C CA . ILE A 1 292 ? -2.777 -6.073 -0.579 1.00 98.00 292 ILE A CA 1
ATOM 2156 C C . ILE A 1 292 ? -2.138 -5.072 0.382 1.00 98.00 292 ILE A C 1
ATOM 2158 O O . ILE A 1 292 ? -1.037 -5.301 0.890 1.00 98.00 292 ILE A O 1
ATOM 2162 N N . ILE A 1 293 ? -2.839 -3.970 0.639 1.00 98.12 293 ILE A N 1
ATOM 2163 C CA . ILE A 1 293 ? -2.398 -2.873 1.499 1.00 98.12 293 ILE A CA 1
ATOM 2164 C C . ILE A 1 293 ? -3.342 -2.681 2.683 1.00 98.12 293 ILE A C 1
ATOM 2166 O O . ILE A 1 293 ? -4.565 -2.683 2.534 1.00 98.12 293 ILE A O 1
ATOM 2170 N N . LYS A 1 294 ? -2.771 -2.539 3.879 1.00 96.25 294 LYS A N 1
ATOM 2171 C CA . LYS A 1 294 ? -3.525 -2.312 5.115 1.00 96.25 294 LYS A CA 1
ATOM 2172 C C . LYS A 1 294 ? -4.083 -0.888 5.142 1.00 96.25 294 LYS A C 1
ATOM 2174 O O . LYS A 1 294 ? -3.303 0.038 4.930 1.00 96.25 294 LYS A O 1
ATOM 2179 N N . TYR A 1 295 ? -5.365 -0.705 5.473 1.00 91.19 295 TYR A N 1
ATOM 2180 C CA . TYR A 1 295 ? -5.974 0.618 5.688 1.00 91.19 295 TYR A CA 1
ATOM 2181 C C . TYR A 1 295 ? -6.426 0.874 7.125 1.00 91.19 295 TYR A C 1
ATOM 2183 O O . TYR A 1 295 ? -6.553 -0.105 7.901 1.00 91.19 295 TYR A O 1
#

Solvent-accessible surface area (backbone atoms only — not comparable to full-atom values): 19662 Å² total; per-residue (Å²): 112,72,68,61,53,53,52,52,52,53,51,56,62,57,72,67,61,82,82,79,89,56,45,50,51,50,85,82,72,61,78,48,53,95,88,39,71,69,30,79,53,63,96,89,62,83,85,87,60,62,72,39,44,63,70,57,59,71,64,54,76,85,69,51,67,68,45,65,35,32,28,65,78,79,74,42,48,32,31,24,74,71,85,51,81,39,68,71,64,76,94,61,79,57,44,54,42,72,43,83,34,90,65,93,70,82,52,92,65,45,44,71,27,70,41,54,72,44,48,40,83,82,34,46,61,22,35,74,57,48,51,36,26,32,5,23,54,82,71,76,60,32,20,25,35,50,62,52,78,97,58,83,91,77,80,62,43,81,84,68,69,82,48,84,62,34,70,74,23,39,46,73,33,74,77,19,25,45,21,61,37,72,42,33,40,78,77,95,81,79,80,89,80,85,87,84,84,81,76,92,70,89,68,78,96,65,79,80,90,81,82,86,82,80,75,77,84,79,68,96,66,74,96,73,89,72,70,90,84,75,86,80,92,76,88,75,88,87,75,90,78,81,84,76,87,87,82,80,88,78,91,75,78,74,84,69,85,71,81,80,73,93,79,87,80,87,83,79,74,88,71,77,66,68,85,71,68,69,68,100,66,91,65,76,97,80,78,94,57,45,47,33,31,26,76

Foldseek 3Di:
DVVVVVVVVVVVVVVPDDDDDAAEQEPVPDDDDPPHSYHYDDPPDDDAFAEEAPVVVVPDPPDDAQRWYQHPVVRFIWGDHRPDTDTPPPPDDFFQDKDFAADDDADPQKDFQQFDKDFCVVCVRNCVVCPQQQHCRVVPGIHTGHRCVPHDDDAQCPVVCPCVCQQVFAANYPPHDGGSGRRTHDDDDDPDDDDDDPDPPLDDPDDDDDDDDDDDDPDPDDDDPDDPDDDDPDDDDDDDDPPDDDDDDDDDDDPDPDDDPDDDDDRPPVPPCPVPPDDVDPDPDDDDTTMMGGD

Nearest PDB structures (foldseek):
  5iv5-assembly1_O  TM=3.501E-01  e=1.676E-06  Tequatrovirus T4
  6x3m-assembly1_C  TM=1.999E-01  e=1.198E+00  Streptococcus pyogenes phage H4489A
  6x3m-assembly1_B  TM=1.605E-01  e=6.344E-01  Streptococcus pyogenes phage H4489A
  6x3m-assembly3_H  TM=1.724E-01  e=8.181E-01  Streptococcus pyogenes phage H4489A
  6x3m-assembly2_D  TM=1.894E-01  e=1.755E+00  Streptococcus pyogenes phage H4489A

Radius of gyration: 50.5 Å; Cα contacts (8 Å, |Δi|>4): 306; chains: 1; bounding box: 100×50×177 Å